Protein 2QLT (pdb70)

Solvent-accessible surface area: 11594 Å² total; per-residue (Å²): 124,161,41,49,98,92,88,85,21,57,8,109,1,3,0,3,0,5,5,0,21,0,0,4,0,49,0,33,73,0,41,25,34,10,5,133,55,10,13,162,105,20,135,131,14,86,14,98,85,1,12,109,79,11,31,22,60,24,13,72,42,0,0,42,137,42,0,85,130,66,28,74,90,145,77,3,45,105,28,4,11,62,2,0,91,130,57,0,112,125,13,105,56,0,52,13,2,52,151,7,6,91,32,3,77,92,17,46,108,68,5,19,2,0,0,5,11,6,6,127,62,5,0,39,42,2,2,67,43,22,186,16,118,89,9,109,73,39,16,4,3,62,68,14,184,91,8,4,73,76,24,42,4,0,49,95,3,2,77,52,11,50,25,77,61,45,150,172,52,53,53,136,9,16,0,0,0,0,0,2,0,39,9,0,5,49,0,0,94,62,0,43,7,18,0,1,0,0,21,44,40,44,88,50,107,76,0,102,146,77,26,4,14,0,1,0,127,20,4,128,12,8,122,25,24,158,78,68,81,156,62,50,28,3,50,2,19,1,52,73,14,70,50,0,65,72,79,1,67,151,73

Structure (mmCIF, N/CA/C/O backbone):
data_2QLT
#
_entry.id   2QLT
#
_cell.length_a   39.636
_cell.length_b   55.578
_cell.length_c   97.748
_cell.angle_alpha   90.00
_cell.angle_beta   90.00
_cell.angle_gamma   90.00
#
_symmetry.space_group_name_H-M   'P 21 21 21'
#
loop_
_entity.id
_entity.type
_entity.pdbx_description
1 polymer '(DL)-glycerol-3-phosphatase 1'
2 non-polymer 'MERCURY (II) ION'
3 non-polymer 'CALCIUM ION'
4 non-polymer 'CHLORIDE ION'
5 non-polymer 'SULFATE ION'
6 non-polymer 1,2-ETHANEDIOL
7 water water
#
loop_
_atom_site.group_PDB
_atom_site.id
_atom_site.type_symbol
_atom_site.label_atom_id
_atom_site.label_alt_id
_atom_site.label_comp_id
_atom_site.label_asym_id
_atom_site.label_entity_id
_atom_site.label_seq_id
_atom_site.pdbx_PDB_ins_code
_atom_site.Cartn_x
_atom_site.Cartn_y
_atom_site.Cartn_z
_atom_site.occupancy
_atom_site.B_iso_or_equiv
_atom_site.auth_seq_id
_atom_site.auth_comp_id
_atom_site.auth_asym_id
_atom_site.auth_atom_id
_atom_site.pdbx_PDB_model_num
ATOM 1 N N . ALA A 1 23 ? 24.402 18.457 7.472 1.00 28.67 21 ALA A N 1
ATOM 2 C CA . ALA A 1 23 ? 25.667 19.250 7.377 1.00 28.47 21 ALA A CA 1
ATOM 3 C C . ALA A 1 23 ? 25.422 20.757 7.444 1.00 27.89 21 ALA A C 1
ATOM 4 O O . ALA A 1 23 ? 24.498 21.202 8.119 1.00 26.93 21 ALA A O 1
ATOM 6 N N . MET A 1 24 ? 26.243 21.539 6.741 1.00 25.43 22 MET A N 1
ATOM 7 C CA . MET A 1 24 ? 26.190 22.993 6.901 1.00 24.41 22 MET A CA 1
ATOM 8 C C . MET A 1 24 ? 24.938 23.568 6.231 1.00 22.36 22 MET A C 1
ATOM 9 O O . MET A 1 24 ? 24.446 22.999 5.250 1.00 22.57 22 MET A O 1
ATOM 14 N N . PRO A 1 25 ? 24.442 24.702 6.731 1.00 20.77 23 PRO A N 1
ATOM 15 C CA . PRO A 1 25 ? 23.193 25.193 6.135 1.00 19.42 23 PRO A CA 1
ATOM 16 C C . PRO A 1 25 ? 23.341 25.690 4.681 1.00 18.08 23 PRO A C 1
ATOM 17 O O . PRO A 1 25 ? 24.454 25.988 4.222 1.00 17.46 23 PRO A O 1
ATOM 21 N N . LEU A 1 26 ? 22.217 25.782 3.974 1.00 16.96 24 LEU A N 1
ATOM 22 C CA . LEU A 1 26 ? 22.194 26.433 2.686 1.00 17.22 24 LEU A CA 1
ATOM 23 C C . LEU A 1 26 ? 22.550 27.906 2.833 1.00 18.47 24 LEU A C 1
ATOM 24 O O . LEU A 1 26 ? 22.319 28.490 3.898 1.00 19.37 24 LEU A O 1
ATOM 29 N N . THR A 1 27 ? 23.115 28.506 1.786 1.00 18.35 25 THR A N 1
ATOM 30 C CA . THR A 1 27 ? 23.603 29.898 1.849 1.00 19.95 25 THR A CA 1
ATOM 31 C C . THR A 1 27 ? 23.140 30.773 0.680 1.00 18.91 25 THR A C 1
ATOM 32 O O . THR A 1 27 ? 23.131 32.012 0.783 1.00 19.63 25 THR A O 1
ATOM 36 N N . THR A 1 28 ? 22.727 30.150 -0.419 1.00 17.28 26 THR A N 1
ATOM 37 C CA . THR A 1 28 ? 22.416 30.926 -1.634 1.00 18.03 26 THR A CA 1
ATOM 38 C C . THR A 1 28 ? 21.048 31.590 -1.537 1.00 17.54 26 THR A C 1
ATOM 39 O O . THR A 1 28 ? 20.075 30.998 -1.028 1.00 17.55 26 THR A O 1
ATOM 43 N N . LYS A 1 29 ? 20.999 32.840 -1.992 1.00 17.06 27 LYS A N 1
ATOM 44 C CA . LYS A 1 29 ? 19.770 33.637 -1.945 1.00 16.34 27 LYS A CA 1
ATOM 45 C C . LYS A 1 29 ? 19.598 34.262 -3.326 1.00 16.82 27 LYS A C 1
ATOM 46 O O . LYS A 1 29 ? 20.593 34.636 -3.956 1.00 16.63 27 LYS A O 1
ATOM 52 N N . PRO A 1 30 ? 18.371 34.345 -3.812 1.00 17.61 28 PRO A N 1
ATOM 53 C CA . PRO A 1 30 ? 17.149 33.796 -3.176 1.00 18.03 28 PRO A CA 1
ATOM 54 C C . PRO A 1 30 ? 17.061 32.269 -3.312 1.00 18.50 28 PRO A C 1
ATOM 55 O O . PRO A 1 30 ? 17.766 31.664 -4.143 1.00 19.47 28 PRO A O 1
ATOM 59 N N . LEU A 1 31 ? 16.220 31.650 -2.475 1.00 19.11 29 LEU A N 1
ATOM 60 C CA . LEU A 1 31 ? 15.853 30.265 -2.677 1.00 22.02 29 LEU A CA 1
ATOM 61 C C . LEU A 1 31 ? 14.382 30.224 -2.997 1.00 23.10 29 LEU A C 1
ATOM 62 O O . LEU A 1 31 ? 13.593 30.935 -2.365 1.00 23.31 29 LEU A O 1
ATOM 67 N N . SER A 1 32 ? 14.045 29.389 -3.975 1.00 23.74 30 SER A N 1
ATOM 68 C CA . SER A 1 32 ? 12.685 29.290 -4.543 1.00 25.91 30 SER A CA 1
ATOM 69 C C . SER A 1 32 ? 12.169 27.876 -4.255 1.00 26.69 30 SER A C 1
ATOM 70 O O . SER A 1 32 ? 12.908 26.903 -4.432 1.00 26.77 30 SER A O 1
ATOM 73 N N . LEU A 1 33 ? 10.916 27.769 -3.807 1.00 26.47 31 LEU A N 1
ATOM 74 C CA . LEU A 1 33 ? 10.282 26.486 -3.488 1.00 27.78 31 LEU A CA 1
ATOM 75 C C . LEU A 1 33 ? 8.861 26.453 -4.053 1.00 26.19 31 LEU A C 1
ATOM 76 O O . LEU A 1 33 ? 8.070 27.313 -3.667 1.00 27.93 31 LEU A O 1
ATOM 81 N N . LYS A 1 34 ? 8.516 25.479 -4.901 1.00 25.46 32 LYS A N 1
ATOM 82 C CA . LYS A 1 34 ? 7.113 25.275 -5.286 1.00 23.77 32 LYS A CA 1
ATOM 83 C C . LYS A 1 34 ? 6.418 24.595 -4.124 1.00 22.97 32 LYS A C 1
ATOM 84 O O . LYS A 1 34 ? 6.954 23.626 -3.530 1.00 24.19 32 LYS A O 1
ATOM 90 N N . ILE A 1 35 ? 5.265 25.146 -3.761 1.00 19.62 33 ILE A N 1
ATOM 91 C CA . ILE A 1 35 ? 4.424 24.565 -2.698 1.00 17.97 33 ILE A CA 1
ATOM 92 C C . ILE A 1 35 ? 3.012 24.427 -3.158 1.00 18.09 33 ILE A C 1
ATOM 93 O O . ILE A 1 35 ? 2.585 25.112 -4.103 1.00 18.24 33 ILE A O 1
ATOM 98 N N . ASN A 1 36 ? 2.284 23.509 -2.525 1.00 16.61 34 ASN A N 1
ATOM 99 C CA . ASN A 1 36 ? 0.847 23.393 -2.754 1.00 16.99 34 ASN A CA 1
ATOM 100 C C . ASN A 1 36 ? 0.001 24.274 -1.846 1.00 17.23 34 ASN A C 1
ATOM 101 O O . ASN A 1 36 ? -1.066 24.735 -2.265 1.00 18.70 34 ASN A O 1
ATOM 106 N N . ALA A 1 37 ? 0.446 24.494 -0.609 1.00 16.53 35 ALA A N 1
ATOM 107 C CA . ALA A 1 37 ? -0.312 25.355 0.301 1.00 16.00 35 ALA A CA 1
ATOM 108 C C . ALA A 1 37 ? 0.531 25.861 1.437 1.00 16.41 35 ALA A C 1
ATOM 109 O O . ALA A 1 37 ? 1.583 25.279 1.739 1.00 15.05 35 ALA A O 1
ATOM 111 N N . ALA A 1 38 ? 0.061 26.937 2.073 1.00 15.98 36 ALA A N 1
ATOM 112 C CA . ALA A 1 38 ? 0.765 27.569 3.187 1.00 15.95 36 ALA A CA 1
ATOM 113 C C . ALA A 1 38 ? -0.171 27.737 4.373 1.00 16.11 36 ALA A C 1
ATOM 114 O O . ALA A 1 38 ? -1.326 28.164 4.190 1.00 16.05 36 ALA A O 1
ATOM 116 N N . LEU A 1 39 ? 0.311 27.386 5.560 1.00 15.08 37 LEU A N 1
ATOM 117 C CA . LEU A 1 39 ? -0.481 27.508 6.792 1.00 15.97 37 LEU A CA 1
ATOM 118 C C . LEU A 1 39 ? 0.247 28.409 7.752 1.00 16.83 37 LEU A C 1
ATOM 119 O O . LEU A 1 39 ? 1.433 28.236 7.995 1.00 16.29 37 LEU A O 1
ATOM 124 N N . PHE A 1 40 ? -0.472 29.391 8.265 1.00 17.02 38 PHE A N 1
ATOM 125 C CA . PHE A 1 40 ? 0.077 30.417 9.142 1.00 18.16 38 PHE A CA 1
ATOM 126 C C . PHE A 1 40 ? -0.464 30.397 10.561 1.00 17.40 38 PHE A C 1
ATOM 127 O O . PHE A 1 40 ? -1.674 30.368 10.815 1.00 17.35 38 PHE A O 1
ATOM 135 N N . ASP A 1 41 ? 0.475 30.423 11.486 1.00 18.65 39 ASP A N 1
ATOM 136 C CA . ASP A 1 41 ? 0.232 30.730 12.857 1.00 19.21 39 ASP A CA 1
ATOM 137 C C . ASP A 1 41 ? -0.155 32.252 12.931 1.00 19.35 39 ASP A C 1
ATOM 138 O O . ASP A 1 41 ? 0.038 33.016 11.957 1.00 18.38 39 ASP A O 1
ATOM 143 N N . VAL A 1 42 ? -0.696 32.704 14.054 1.00 19.13 40 VAL A N 1
ATOM 144 C CA . VAL A 1 42 ? -1.051 34.119 14.181 1.00 19.16 40 VAL A CA 1
ATOM 145 C C . VAL A 1 42 ? -0.175 34.836 15.222 1.00 19.37 40 VAL A C 1
ATOM 146 O O . VAL A 1 42 ? 0.635 35.694 14.874 1.00 18.30 40 VAL A O 1
ATOM 150 N N . ASP A 1 43 ? -0.320 34.506 16.502 1.00 19.30 41 ASP A N 1
ATOM 151 C CA . ASP A 1 43 ? 0.484 35.190 17.526 1.00 20.31 41 ASP A CA 1
ATOM 152 C C . ASP A 1 43 ? 1.976 34.881 17.420 1.00 20.19 41 ASP A C 1
ATOM 153 O O . ASP A 1 43 ? 2.393 33.724 17.424 1.00 21.05 41 ASP A O 1
ATOM 158 N N . GLY A 1 44 ? 2.792 35.922 17.251 1.00 17.87 42 GLY A N 1
ATOM 159 C CA . GLY A 1 44 ? 4.227 35.759 17.078 1.00 18.45 42 GLY A CA 1
ATOM 160 C C . GLY A 1 44 ? 4.639 35.596 15.623 1.00 17.61 42 GLY A C 1
ATOM 161 O O . GLY A 1 44 ? 5.811 35.746 15.272 1.00 18.10 42 GLY A O 1
ATOM 162 N N . THR A 1 45 ? 3.670 35.322 14.754 1.00 17.78 43 THR A N 1
ATOM 163 C CA . THR A 1 45 ? 3.951 35.054 13.358 1.00 17.61 43 THR A CA 1
ATOM 164 C C . THR A 1 45 ? 3.418 36.140 12.450 1.00 17.25 43 THR A C 1
ATOM 165 O O . THR A 1 45 ? 4.140 36.630 11.556 1.00 18.54 43 THR A O 1
ATOM 169 N N . ILE A 1 46 ? 2.154 36.517 12.652 1.00 15.57 44 ILE A N 1
ATOM 170 C CA . ILE A 1 46 ? 1.553 37.633 11.923 1.00 16.20 44 ILE A CA 1
ATOM 171 C C . ILE A 1 46 ? 1.542 38.925 12.788 1.00 16.07 44 ILE A C 1
ATOM 172 O O . ILE A 1 46 ? 1.829 40.011 12.317 1.00 17.02 44 ILE A O 1
ATOM 177 N N . ILE A 1 47 ? 1.220 38.765 14.062 1.00 15.56 45 ILE A N 1
ATOM 178 C CA . ILE A 1 47 ? 1.133 39.889 14.983 1.00 15.13 45 ILE A CA 1
ATOM 179 C C . ILE A 1 47 ? 1.964 39.628 16.232 1.00 15.46 45 ILE A C 1
ATOM 180 O O . ILE A 1 47 ? 2.038 38.492 16.719 1.00 16.37 45 ILE A O 1
ATOM 185 N N . ILE A 1 48 ? 2.576 40.685 16.760 1.00 16.03 46 ILE A N 1
ATOM 186 C CA . ILE A 1 48 ? 3.333 40.556 18.022 1.00 15.86 46 ILE A CA 1
ATOM 187 C C . ILE A 1 48 ? 2.351 40.864 19.148 1.00 16.85 46 ILE A C 1
ATOM 188 O O . ILE A 1 48 ? 2.308 41.947 19.709 1.00 17.53 46 ILE A O 1
ATOM 193 N N . SER A 1 49 ? 1.559 39.854 19.460 1.00 15.08 47 SER A N 1
ATOM 194 C CA . SER A 1 49 ? 0.503 39.977 20.481 1.00 16.02 47 SER A CA 1
ATOM 195 C C . SER A 1 49 ? 0.979 39.535 21.855 1.00 16.06 47 SER A C 1
ATOM 196 O O . SER A 1 49 ? 0.191 39.538 22.807 1.00 15.54 47 SER A O 1
ATOM 199 N N . GLN A 1 50 ? 2.250 39.142 21.952 1.00 16.61 48 GLN A N 1
ATOM 200 C CA . GLN A 1 50 ? 2.755 38.555 23.196 1.00 16.09 48 GLN A CA 1
ATOM 201 C C . GLN A 1 50 ? 2.618 39.504 24.399 1.00 16.48 48 GLN A C 1
ATOM 202 O O . GLN A 1 50 ? 2.235 39.052 25.485 1.00 16.81 48 GLN A O 1
ATOM 208 N N . PRO A 1 51 ? 2.893 40.815 24.219 1.00 16.09 49 PRO A N 1
ATOM 209 C CA . PRO A 1 51 ? 2.695 41.740 25.361 1.00 15.70 49 PRO A CA 1
ATOM 210 C C . PRO A 1 51 ? 1.247 41.761 25.889 1.00 14.98 49 PRO A C 1
ATOM 211 O O . PRO A 1 51 ? 1.018 41.772 27.125 1.00 15.96 49 PRO A O 1
ATOM 215 N N . ALA A 1 52 ? 0.294 41.724 24.960 1.00 15.33 50 ALA A N 1
ATOM 216 C CA . ALA A 1 52 ? -1.121 41.698 25.323 1.00 15.12 50 ALA A CA 1
ATOM 217 C C . ALA A 1 52 ? -1.466 40.424 26.086 1.00 15.51 50 ALA A C 1
ATOM 218 O O . ALA A 1 52 ? -2.159 40.479 27.104 1.00 15.96 50 ALA A O 1
ATOM 220 N N . ILE A 1 53 ? -0.963 39.291 25.593 1.00 16.12 51 ILE A N 1
ATOM 221 C CA . ILE A 1 53 ? -1.216 37.971 26.176 1.00 17.07 51 ILE A CA 1
ATOM 222 C C . ILE A 1 53 ? -0.561 37.890 27.572 1.00 16.10 51 ILE A C 1
ATOM 223 O O . ILE A 1 53 ? -1.168 37.379 28.503 1.00 15.78 51 ILE A O 1
ATOM 228 N N . ALA A 1 54 ? 0.657 38.406 27.686 1.00 16.80 52 ALA A N 1
ATOM 229 C CA . ALA A 1 54 ? 1.347 38.438 28.994 1.00 15.48 52 ALA A CA 1
ATOM 230 C C . ALA A 1 54 ? 0.565 39.299 29.996 1.00 15.63 52 ALA A C 1
ATOM 231 O O . ALA A 1 54 ? 0.374 38.924 31.172 1.00 15.77 52 ALA A O 1
ATOM 233 N N . ALA A 1 55 ? 0.091 40.462 29.542 1.00 15.72 53 ALA A N 1
ATOM 234 C CA . ALA A 1 55 ? -0.733 41.316 30.400 1.00 15.13 53 ALA A CA 1
ATOM 235 C C . ALA A 1 55 ? -1.978 40.550 30.898 1.00 15.20 53 ALA A C 1
ATOM 236 O O . ALA A 1 55 ? -2.279 40.566 32.087 1.00 14.94 53 ALA A O 1
ATOM 238 N N . PHE A 1 56 ? -2.653 39.842 29.992 1.00 15.07 54 PHE A N 1
ATOM 239 C CA . PHE A 1 56 ? -3.794 38.999 30.359 1.00 15.57 54 PHE A CA 1
ATOM 240 C C . PHE A 1 56 ? -3.428 37.954 31.440 1.00 16.01 54 PHE A C 1
ATOM 241 O O . PHE A 1 56 ? -4.135 37.809 32.431 1.00 15.03 54 PHE A O 1
ATOM 249 N N . TRP A 1 57 ? -2.322 37.255 31.275 1.00 15.99 55 TRP A N 1
ATOM 250 C CA . TRP A 1 57 ? -1.964 36.209 32.246 1.00 15.90 55 TRP A CA 1
ATOM 251 C C . TRP A 1 57 ? -1.653 36.824 33.598 1.00 15.97 55 TRP A C 1
ATOM 252 O O . TRP A 1 57 ? -2.009 36.252 34.643 1.00 16.35 55 TRP A O 1
ATOM 263 N N . ARG A 1 58 ? -0.962 37.964 33.605 1.00 16.18 56 ARG A N 1
ATOM 264 C CA . ARG A 1 58 ? -0.712 38.657 34.893 1.00 16.32 56 ARG A CA 1
ATOM 265 C C . ARG A 1 58 ? -2.014 39.052 35.587 1.00 16.29 56 ARG A C 1
ATOM 266 O O . ARG A 1 58 ? -2.185 38.843 36.797 1.00 15.47 56 ARG A O 1
ATOM 274 N N . ASP A 1 59 ? -2.959 39.551 34.810 1.00 16.31 57 ASP A N 1
ATOM 275 C CA . ASP A 1 59 ? -4.277 39.838 35.374 1.00 17.25 57 ASP A CA 1
ATOM 276 C C . ASP A 1 59 ? -4.976 38.585 35.886 1.00 17.06 57 ASP A C 1
ATOM 277 O O . ASP A 1 59 ? -5.555 38.596 36.978 1.00 16.70 57 ASP A O 1
ATOM 282 N N . PHE A 1 60 ? -4.954 37.532 35.070 1.00 16.28 58 PHE A N 1
ATOM 283 C CA . PHE A 1 60 ? -5.621 36.272 35.414 1.00 17.26 58 PHE A CA 1
ATOM 284 C C . PHE A 1 60 ? -5.088 35.720 36.746 1.00 16.91 58 PHE A C 1
ATOM 285 O O . PHE A 1 60 ? -5.832 35.199 37.577 1.00 18.10 58 PHE A O 1
ATOM 293 N N . GLY A 1 61 ? -3.788 35.887 36.961 1.00 16.14 59 GLY A N 1
ATOM 294 C CA . GLY A 1 61 ? -3.131 35.371 38.152 1.00 15.48 59 GLY A CA 1
ATOM 295 C C . GLY A 1 61 ? -3.260 36.196 39.415 1.00 14.80 59 GLY A C 1
ATOM 296 O O . GLY A 1 61 ? -2.844 35.744 40.481 1.00 16.48 59 GLY A O 1
ATOM 297 N N . LYS A 1 62 ? -3.811 37.411 39.314 1.00 14.42 60 LYS A N 1
ATOM 298 C CA . LYS A 1 62 ? -3.699 38.383 40.412 1.00 14.59 60 LYS A CA 1
ATOM 299 C C . LYS A 1 62 ? -4.454 37.990 41.676 1.00 15.45 60 LYS A C 1
ATOM 300 O O . LYS A 1 62 ? -4.192 38.548 42.756 1.00 15.97 60 LYS A O 1
ATOM 306 N N . ASP A 1 63 ? -5.404 37.062 41.538 1.00 15.82 61 ASP A N 1
ATOM 307 C CA . ASP A 1 63 ? -6.158 36.557 42.681 1.00 17.10 61 ASP A CA 1
ATOM 308 C C . ASP A 1 63 ? -6.022 35.041 42.885 1.00 17.20 61 ASP A C 1
ATOM 309 O O . ASP A 1 63 ? -6.864 34.402 43.548 1.00 17.66 61 ASP A O 1
ATOM 314 N N . LYS A 1 64 ? -4.912 34.497 42.373 1.00 16.39 62 LYS A N 1
ATOM 315 C CA . LYS A 1 64 ? -4.635 33.068 42.371 1.00 16.80 62 LYS A CA 1
ATOM 316 C C . LYS A 1 64 ? -3.203 32.839 42.859 1.00 17.26 62 LYS A C 1
ATOM 317 O O . LYS A 1 64 ? -2.259 32.900 42.085 1.00 18.24 62 LYS A O 1
ATOM 323 N N . PRO A 1 65 ? -3.038 32.592 44.178 1.00 17.81 63 PRO A N 1
ATOM 324 C CA . PRO A 1 65 ? -1.702 32.497 44.748 1.00 18.00 63 PRO A CA 1
ATOM 325 C C . PRO A 1 65 ? -0.871 31.383 44.137 1.00 17.85 63 PRO A C 1
ATOM 326 O O . PRO A 1 65 ? 0.362 31.504 44.076 1.00 20.02 63 PRO A O 1
ATOM 330 N N . TYR A 1 66 ? -1.541 30.330 43.679 1.00 17.42 64 TYR A N 1
ATOM 331 C CA . TYR A 1 66 ? -0.887 29.110 43.169 1.00 18.82 64 TYR A CA 1
ATOM 332 C C . TYR A 1 66 ? -0.490 29.211 41.708 1.00 19.84 64 TYR A C 1
ATOM 333 O O . TYR A 1 66 ? 0.116 28.283 41.149 1.00 20.67 64 TYR A O 1
ATOM 342 N N . PHE A 1 67 ? -0.893 30.311 41.085 1.00 18.84 65 PHE A N 1
ATOM 343 C CA . PHE A 1 67 ? -0.675 30.538 39.655 1.00 18.64 65 PHE A CA 1
ATOM 344 C C . PHE A 1 67 ? 0.574 31.409 39.443 1.00 20.09 65 PHE A C 1
ATOM 345 O O . PHE A 1 67 ? 0.643 32.543 39.930 1.00 20.89 65 PHE A O 1
ATOM 353 N N . ASP A 1 68 ? 1.580 30.847 38.780 1.00 18.45 66 ASP A N 1
ATOM 354 C CA . ASP A 1 68 ? 2.836 31.560 38.499 1.00 18.72 66 ASP A CA 1
ATOM 355 C C . ASP A 1 68 ? 2.725 32.098 37.077 1.00 18.36 66 ASP A C 1
ATOM 356 O O . ASP A 1 68 ? 3.039 31.392 36.096 1.00 16.59 66 ASP A O 1
ATOM 361 N N . ALA A 1 69 ? 2.217 33.325 36.962 1.00 18.23 67 ALA A N 1
ATOM 362 C CA . ALA A 1 69 ? 1.950 33.905 35.639 1.00 19.15 67 ALA A CA 1
ATOM 363 C C . ALA A 1 69 ? 3.207 33.966 34.794 1.00 19.68 67 ALA A C 1
ATOM 364 O O . ALA A 1 69 ? 3.178 33.611 33.603 1.00 18.80 67 ALA A O 1
ATOM 366 N N . GLU A 1 70 ? 4.314 34.401 35.407 1.00 20.16 68 GLU A N 1
ATOM 367 C CA A GLU A 1 70 ? 5.607 34.451 34.737 0.50 20.95 68 GLU A CA 1
ATOM 368 C CA B GLU A 1 70 ? 5.578 34.457 34.676 0.50 20.56 68 GLU A CA 1
ATOM 369 C C . GLU A 1 70 ? 5.928 33.112 34.031 1.00 20.78 68 GLU A C 1
ATOM 370 O O . GLU A 1 70 ? 6.294 33.071 32.849 1.00 20.22 68 GLU A O 1
ATOM 381 N N . HIS A 1 71 ? 5.774 32.009 34.761 1.00 19.60 69 HIS A N 1
ATOM 382 C CA . HIS A 1 71 ? 6.026 30.668 34.223 1.00 18.44 69 HIS A CA 1
ATOM 383 C C . HIS A 1 71 ? 5.100 30.353 33.057 1.00 17.33 69 HIS A C 1
ATOM 384 O O . HIS A 1 71 ? 5.532 29.859 32.020 1.00 17.85 69 HIS A O 1
ATOM 391 N N . VAL A 1 72 ? 3.822 30.650 33.262 1.00 16.63 70 VAL A N 1
ATOM 392 C CA . VAL A 1 72 ? 2.818 30.282 32.276 1.00 16.23 70 VAL A CA 1
ATOM 393 C C . VAL A 1 72 ? 3.031 31.054 30.998 1.00 16.70 70 VAL A C 1
ATOM 394 O O . VAL A 1 72 ? 2.954 30.484 29.903 1.00 16.02 70 VAL A O 1
ATOM 398 N N . ILE A 1 73 ? 3.374 32.337 31.130 1.00 16.82 71 ILE A N 1
ATOM 399 C CA . ILE A 1 73 ? 3.567 33.193 29.959 1.00 17.39 71 ILE A CA 1
ATOM 400 C C . ILE A 1 73 ? 4.636 32.601 29.012 1.00 18.99 71 ILE A C 1
ATOM 401 O O . ILE A 1 73 ? 4.473 32.515 27.779 1.00 19.59 71 ILE A O 1
ATOM 406 N N . HIS A 1 74 ? 5.702 32.116 29.616 1.00 19.39 72 HIS A N 1
ATOM 407 C CA . HIS A 1 74 ? 6.851 31.714 28.855 1.00 21.55 72 HIS A CA 1
ATOM 408 C C . HIS A 1 74 ? 6.857 30.249 28.414 1.00 20.96 72 HIS A C 1
ATOM 409 O O . HIS A 1 74 ? 7.580 29.909 27.504 1.00 22.75 72 HIS A O 1
ATOM 416 N N . ILE A 1 75 ? 6.030 29.395 29.019 1.00 18.47 73 ILE A N 1
ATOM 417 C CA . ILE A 1 75 ? 5.917 28.004 28.596 1.00 18.92 73 ILE A CA 1
ATOM 418 C C . ILE A 1 75 ? 4.766 27.739 27.604 1.00 17.71 73 ILE A C 1
ATOM 419 O O . ILE A 1 75 ? 4.736 26.704 26.951 1.00 18.14 73 ILE A O 1
ATOM 424 N N . SER A 1 76 ? 3.826 28.675 27.503 1.00 15.87 74 SER A N 1
ATOM 425 C CA . SER A 1 76 ? 2.571 28.411 26.798 1.00 15.62 74 SER A CA 1
ATOM 426 C C . SER A 1 76 ? 2.439 29.120 25.472 1.00 15.65 74 SER A C 1
ATOM 427 O O . SER A 1 76 ? 1.343 29.221 24.927 1.00 15.20 74 SER A O 1
ATOM 430 N N . HIS A 1 77 ? 3.559 29.555 24.893 1.00 15.60 75 HIS A N 1
ATOM 431 C CA . HIS A 1 77 ? 3.483 30.151 23.557 1.00 16.32 75 HIS A CA 1
ATOM 432 C C . HIS A 1 77 ? 2.925 29.125 22.574 1.00 16.50 75 HIS A C 1
ATOM 433 O O . HIS A 1 77 ? 3.399 27.992 22.503 1.00 16.86 75 HIS A O 1
ATOM 440 N N . GLY A 1 78 ? 1.881 29.518 21.839 1.00 16.18 76 GLY A N 1
ATOM 441 C CA . GLY A 1 78 ? 1.250 28.624 20.868 1.00 15.53 76 GLY A CA 1
ATOM 442 C C . GLY A 1 78 ? 0.196 27.687 21.455 1.00 15.63 76 GLY A C 1
ATOM 443 O O . GLY A 1 78 ? -0.427 26.926 20.704 1.00 16.46 76 GLY A O 1
ATOM 444 N N . TRP A 1 79 ? 0.011 27.714 22.773 1.00 14.88 77 TRP A N 1
ATOM 445 C CA . TRP A 1 79 ? -1.055 26.885 23.385 1.00 14.98 77 TRP A CA 1
ATOM 446 C C . TRP A 1 79 ? -2.389 27.595 23.358 1.00 15.42 77 TRP A C 1
ATOM 447 O O . TRP A 1 79 ? -2.439 28.845 23.482 1.00 16.36 77 TRP A O 1
ATOM 458 N N . ARG A 1 80 ? -3.454 26.800 23.278 1.00 14.65 78 ARG A N 1
ATOM 459 C CA . ARG A 1 80 ? -4.789 27.358 23.545 1.00 15.22 78 ARG A CA 1
ATOM 460 C C . ARG A 1 80 ? -4.858 27.844 24.998 1.00 14.82 78 ARG A C 1
ATOM 461 O O . ARG A 1 80 ? -4.389 27.173 25.916 1.00 14.70 78 ARG A O 1
ATOM 469 N N . THR A 1 81 ? -5.500 28.990 25.213 1.00 14.97 79 THR A N 1
ATOM 470 C CA . THR A 1 81 ? -5.694 29.489 26.574 1.00 15.26 79 THR A CA 1
ATOM 471 C C . THR A 1 81 ? -6.424 28.456 27.413 1.00 14.71 79 THR A C 1
ATOM 472 O O . THR A 1 81 ? -6.056 28.238 28.572 1.00 14.76 79 THR A O 1
ATOM 476 N N . TYR A 1 82 ? -7.423 27.783 26.832 1.00 15.59 80 TYR A N 1
ATOM 477 C CA . TYR A 1 82 ? -8.142 26.740 27.569 1.00 15.79 80 TYR A CA 1
ATOM 478 C C . TYR A 1 8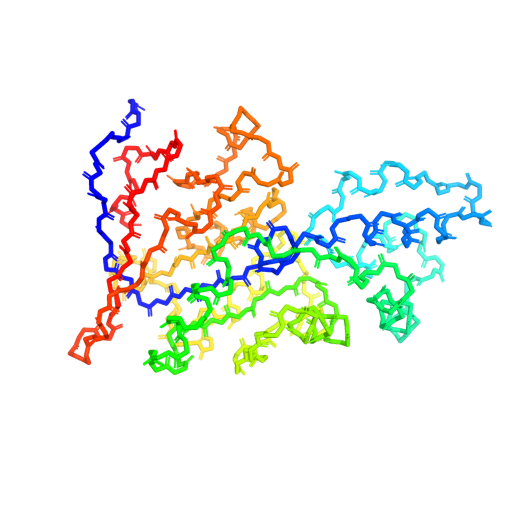2 ? -7.151 25.672 28.097 1.00 15.97 80 TYR A C 1
ATOM 479 O O . TYR A 1 82 ? -7.271 25.193 29.222 1.00 16.40 80 TYR A O 1
ATOM 488 N N . ASP A 1 83 ? -6.189 25.268 27.258 1.00 15.18 81 ASP A N 1
ATOM 489 C CA . ASP A 1 83 ? -5.242 24.223 27.649 1.00 15.85 81 ASP A CA 1
ATOM 490 C C . ASP A 1 83 ? -4.255 24.700 28.717 1.00 15.68 81 ASP A C 1
ATOM 491 O O . ASP A 1 83 ? -3.900 23.940 29.646 1.00 15.84 81 ASP A O 1
ATOM 496 N N . ALA A 1 84 ? -3.835 25.959 28.624 1.00 14.85 82 ALA A N 1
ATOM 497 C CA . ALA A 1 84 ? -2.968 26.510 29.682 1.00 14.33 82 ALA A CA 1
ATOM 498 C C . ALA A 1 84 ? -3.707 26.568 31.018 1.00 14.53 82 ALA A C 1
ATOM 499 O O . ALA A 1 84 ? -3.153 26.236 32.070 1.00 14.87 82 ALA A O 1
ATOM 501 N N . ILE A 1 85 ? -4.954 27.004 30.973 1.00 14.88 83 ILE A N 1
ATOM 502 C CA . ILE A 1 85 ? -5.789 27.022 32.178 1.00 15.56 83 ILE A CA 1
ATOM 503 C C . ILE A 1 85 ? -6.072 25.609 32.717 1.00 15.25 83 ILE A C 1
ATOM 504 O O . ILE A 1 85 ? -6.009 25.385 33.927 1.00 14.50 83 ILE A O 1
ATOM 509 N N . ALA A 1 86 ? -6.353 24.655 31.830 1.00 14.67 84 ALA A N 1
ATOM 510 C CA . ALA A 1 86 ? -6.601 23.272 32.272 1.00 14.47 84 ALA A CA 1
ATOM 511 C C . ALA A 1 86 ? -5.396 22.765 33.070 1.00 15.51 84 ALA A C 1
ATOM 512 O O . ALA A 1 86 ? -5.561 22.095 34.081 1.00 16.29 84 ALA A O 1
ATOM 514 N N . LYS A 1 87 ? -4.190 23.117 32.637 1.00 16.03 85 LYS A N 1
ATOM 515 C CA . LYS A 1 87 ? -3.013 22.687 33.368 1.00 16.20 85 LYS A CA 1
ATOM 516 C C . LYS A 1 87 ? -2.766 23.440 34.686 1.00 16.42 85 LYS A C 1
ATOM 517 O O . LYS A 1 87 ? -2.457 22.808 35.698 1.00 17.99 85 LYS A O 1
ATOM 523 N N . PHE A 1 88 ? -2.879 24.768 34.644 1.00 15.86 86 PHE A N 1
ATOM 524 C CA . PHE A 1 88 ? -2.350 25.623 35.706 1.00 16.01 86 PHE A CA 1
ATOM 525 C C . PHE A 1 88 ? -3.410 26.238 36.624 1.00 16.26 86 PHE A C 1
ATOM 526 O O . PHE A 1 88 ? -3.093 26.745 37.717 1.00 17.25 86 PHE A O 1
ATOM 534 N N . ALA A 1 89 ? -4.668 26.159 36.196 1.00 16.64 87 ALA A N 1
ATOM 535 C CA . ALA A 1 89 ? -5.789 26.660 37.025 1.00 17.10 87 ALA A CA 1
ATOM 536 C C . ALA A 1 89 ? -7.085 25.951 36.584 1.00 16.69 87 ALA A C 1
ATOM 537 O O . ALA A 1 89 ? -8.041 26.585 36.098 1.00 14.49 87 ALA A O 1
ATOM 539 N N . PRO A 1 90 ? -7.124 24.608 36.745 1.00 16.33 88 PRO A N 1
ATOM 540 C CA . PRO A 1 90 ? -8.220 23.857 36.123 1.00 17.69 88 PRO A CA 1
ATOM 541 C C . PRO A 1 90 ? -9.640 24.196 36.581 1.00 18.03 88 PRO A C 1
ATOM 542 O O . PRO A 1 90 ? -10.563 23.865 35.840 1.00 17.68 88 PRO A O 1
ATOM 546 N N . ASP A 1 91 ? -9.810 24.837 37.743 1.00 18.32 89 ASP A N 1
ATOM 547 C CA . ASP A 1 91 ? -11.154 25.242 38.196 1.00 19.23 89 ASP A CA 1
ATOM 548 C C . ASP A 1 91 ? -11.811 26.162 37.176 1.00 18.92 89 ASP A C 1
ATOM 549 O O . ASP A 1 91 ? -13.045 26.250 37.100 1.00 18.69 89 ASP A O 1
ATOM 554 N N . PHE A 1 92 ? -10.972 26.828 36.373 1.00 17.71 90 PHE A N 1
ATOM 555 C CA . PHE A 1 92 ? -11.425 27.815 35.413 1.00 18.10 90 PHE A CA 1
ATOM 556 C C . PHE A 1 92 ? -11.428 27.341 33.960 1.00 17.30 90 PHE A C 1
ATOM 557 O O . PHE A 1 92 ? -11.664 28.132 33.050 1.00 17.03 90 PHE A O 1
ATOM 565 N N . ALA A 1 93 ? -11.201 26.042 33.755 1.00 17.41 91 ALA A N 1
ATOM 566 C CA . ALA A 1 93 ? -11.136 25.469 32.416 1.00 18.19 91 ALA A CA 1
ATOM 567 C C . ALA A 1 93 ? -12.573 25.203 31.916 1.00 18.49 91 ALA A C 1
ATOM 568 O O . ALA A 1 93 ? -13.114 24.081 32.026 1.00 19.85 91 ALA A O 1
ATOM 570 N N . ASP A 1 94 ? -13.176 26.268 31.391 1.00 18.68 92 ASP A N 1
ATOM 571 C CA . ASP A 1 94 ? -14.563 26.271 30.914 1.00 18.86 92 ASP A CA 1
ATOM 572 C C . ASP A 1 94 ? -14.538 27.042 29.608 1.00 19.31 92 ASP A C 1
ATOM 573 O O . ASP A 1 94 ? -14.076 28.190 29.571 1.00 19.27 92 ASP A O 1
ATOM 578 N N . GLU A 1 95 ? -14.957 26.397 28.526 1.00 19.81 93 GLU A N 1
ATOM 579 C CA . GLU A 1 95 ? -14.767 26.970 27.185 1.00 20.63 93 GLU A CA 1
ATOM 580 C C . GLU A 1 95 ? -15.432 28.356 27.016 1.00 19.56 93 GLU A C 1
ATOM 581 O O . GLU A 1 95 ? -14.819 29.282 26.474 1.00 18.59 93 GLU A O 1
ATOM 587 N N . GLU A 1 96 ? -16.671 28.509 27.478 1.00 18.84 94 GLU A N 1
ATOM 588 C CA . GLU A 1 96 ? -17.357 29.798 27.335 1.00 18.65 94 GLU A CA 1
ATOM 589 C C . GLU A 1 96 ? -16.654 30.885 28.150 1.00 18.01 94 GLU A C 1
ATOM 590 O O . GLU A 1 96 ? -16.495 32.011 27.678 1.00 18.55 94 GLU A O 1
ATOM 596 N N . TYR A 1 97 ? -16.181 30.521 29.338 1.00 17.57 95 TYR A N 1
ATOM 597 C CA . TYR A 1 97 ? -15.512 31.477 30.201 1.00 17.67 95 TYR A CA 1
ATOM 598 C C . TYR A 1 97 ? -14.220 31.923 29.536 1.00 17.62 95 TYR A C 1
ATOM 599 O O . TYR A 1 97 ? -13.950 33.124 29.447 1.00 17.13 95 TYR A O 1
ATOM 608 N N . VAL A 1 98 ? -13.471 30.964 28.986 1.00 16.70 96 VAL A N 1
ATOM 609 C CA . VAL A 1 98 ? -12.206 31.276 28.329 1.00 16.89 96 VAL A CA 1
ATOM 610 C C . VAL A 1 98 ? -12.467 32.171 27.100 1.00 16.46 96 VAL A C 1
ATOM 611 O O . VAL A 1 98 ? -11.728 33.130 26.851 1.00 16.41 96 VAL A O 1
ATOM 615 N N . ASN A 1 99 ? -13.513 31.863 26.326 1.00 16.70 97 ASN A N 1
ATOM 616 C CA . ASN A 1 99 ? -13.894 32.678 25.165 1.00 16.58 97 ASN A CA 1
ATOM 617 C C . ASN A 1 99 ? -14.150 34.116 25.614 1.00 17.21 97 ASN A C 1
ATOM 618 O O . ASN A 1 99 ? -13.703 35.053 24.957 1.00 17.86 97 ASN A O 1
ATOM 623 N N . LYS A 1 100 ? -14.852 34.280 26.741 1.00 15.61 98 LYS A N 1
ATOM 624 C CA . LYS A 1 100 ? -15.154 35.607 27.233 1.00 16.33 98 LYS A CA 1
ATOM 625 C C . LYS A 1 100 ? -13.870 36.345 27.580 1.00 16.52 98 LYS A C 1
ATOM 626 O O . LYS A 1 100 ? -13.654 37.464 27.130 1.00 16.57 98 LYS A O 1
ATOM 632 N N . LEU A 1 101 ? -13.020 35.694 28.363 1.00 16.55 99 LEU A N 1
ATOM 633 C CA . LEU A 1 101 ? -11.738 36.296 28.784 1.00 17.34 99 LEU A CA 1
ATOM 634 C C . LEU A 1 101 ? -10.864 36.676 27.599 1.00 16.87 99 LEU A C 1
ATOM 635 O O . LEU A 1 101 ? -10.383 37.802 27.519 1.00 17.26 99 LEU A O 1
ATOM 640 N N . GLU A 1 102 ? -10.727 35.766 26.635 1.00 16.92 100 GLU A N 1
ATOM 641 C CA . GLU A 1 102 ? -9.863 36.059 25.468 1.00 19.12 100 GLU A CA 1
ATOM 642 C C . GLU A 1 102 ? -10.399 37.152 24.577 1.00 19.22 100 GLU A C 1
ATOM 643 O O . GLU A 1 102 ? -9.624 37.965 24.062 1.00 19.90 100 GLU A O 1
ATOM 649 N N . GLY A 1 103 ? -11.712 37.198 24.365 1.00 18.87 101 GLY A N 1
ATOM 650 C CA . GLY A 1 103 ? -12.305 38.248 23.532 1.00 20.70 101 GLY A CA 1
ATOM 651 C C . GLY A 1 103 ? -12.054 39.683 23.968 1.00 20.29 101 GLY A C 1
ATOM 652 O O . GLY A 1 103 ? -12.153 40.625 23.150 1.00 21.53 101 GLY A O 1
ATOM 653 N N . GLU A 1 104 ? -11.789 39.845 25.268 1.00 19.90 102 GLU A N 1
ATOM 654 C CA . GLU A 1 104 ? -11.490 41.136 25.876 1.00 20.01 102 GLU A CA 1
ATOM 655 C C . GLU A 1 104 ? -10.030 41.559 25.645 1.00 19.48 102 GLU A C 1
ATOM 656 O O . GLU A 1 104 ? -9.702 42.743 25.797 1.00 19.90 102 GLU A O 1
ATOM 662 N N . ILE A 1 105 ? -9.156 40.615 25.326 1.00 18.07 103 ILE A N 1
ATOM 663 C CA . ILE A 1 105 ? -7.694 40.914 25.284 1.00 17.11 103 ILE A CA 1
ATOM 664 C C . ILE A 1 105 ? -7.299 42.006 24.270 1.00 16.99 103 ILE A C 1
ATOM 665 O O . ILE A 1 105 ? -6.537 42.935 24.614 1.00 17.18 103 ILE A O 1
ATOM 670 N N . PRO A 1 106 ? -7.759 41.907 23.011 1.00 16.60 104 PRO A N 1
ATOM 671 C CA . PRO A 1 106 ? -7.323 42.939 22.056 1.00 17.01 104 PRO A CA 1
ATOM 672 C C . PRO A 1 106 ? -7.622 44.378 22.479 1.00 17.23 104 PRO A C 1
ATOM 673 O O . PRO A 1 106 ? -6.726 45.225 22.443 1.00 17.58 104 PRO A O 1
ATOM 677 N N . GLU A 1 107 ? -8.842 44.651 22.944 1.00 17.48 105 GLU A N 1
ATOM 678 C CA . GLU A 1 107 ? -9.180 45.999 23.358 1.00 18.68 105 GLU A CA 1
ATOM 679 C C . GLU A 1 107 ? -8.474 46.406 24.643 1.00 18.34 105 GLU A C 1
ATOM 680 O O . GLU A 1 107 ? -7.967 47.519 24.721 1.00 19.00 105 GLU A O 1
ATOM 686 N N . LYS A 1 108 ? -8.465 45.536 25.645 1.00 16.68 106 LYS A N 1
ATOM 687 C CA . LYS A 1 108 ? -7.874 45.916 26.940 1.00 17.11 106 LYS A CA 1
ATOM 688 C C . LYS A 1 108 ? -6.349 46.093 26.857 1.00 15.79 106 LYS A C 1
ATOM 689 O O . LYS A 1 108 ? -5.808 47.039 27.456 1.00 16.18 106 LYS A O 1
ATOM 695 N N . TYR A 1 109 ? -5.667 45.165 26.173 1.00 15.78 107 TYR A N 1
ATOM 696 C CA . TYR A 1 109 ? -4.200 45.052 26.309 1.00 15.64 107 TYR A CA 1
ATOM 697 C C . TYR A 1 109 ? -3.451 45.069 24.992 1.00 15.44 107 TYR A C 1
ATOM 698 O O . TYR A 1 109 ? -2.191 45.093 25.002 1.00 17.07 107 TYR A O 1
ATOM 707 N N . GLY A 1 110 ? -4.178 45.037 23.876 1.00 16.27 108 GLY A N 1
ATOM 708 C CA . GLY A 1 110 ? -3.517 44.773 22.590 1.00 16.39 108 GLY A CA 1
ATOM 709 C C . GLY A 1 110 ? -3.652 45.780 21.450 1.00 15.90 108 GLY A C 1
ATOM 710 O O . GLY A 1 110 ? -3.266 45.467 20.314 1.00 16.64 108 GLY A O 1
ATOM 711 N N . GLU A 1 111 ? -4.144 46.993 21.714 1.00 15.91 109 GLU A N 1
ATOM 712 C CA A GLU A 1 111 ? -4.348 47.989 20.649 0.50 16.15 109 GLU A CA 1
ATOM 713 C CA B GLU A 1 111 ? -4.340 47.941 20.608 0.50 16.82 109 GLU A CA 1
ATOM 714 C C . GLU A 1 111 ? -3.029 48.514 20.060 1.00 15.89 109 GLU A C 1
ATOM 715 O O . GLU A 1 111 ? -3.014 49.078 18.948 1.00 16.10 109 GLU A O 1
ATOM 726 N N . HIS A 1 112 ? -1.933 48.336 20.796 1.00 15.91 110 HIS A N 1
ATOM 727 C CA A HIS A 1 112 ? -0.592 48.713 20.357 0.50 15.77 110 HIS A CA 1
ATOM 728 C CA B HIS A 1 112 ? -0.625 48.729 20.198 0.50 15.68 110 HIS A CA 1
ATOM 729 C C . HIS A 1 112 ? 0.210 47.553 19.736 1.00 15.91 110 HIS A C 1
ATOM 730 O O . HIS A 1 112 ? 1.408 47.692 19.452 1.00 16.72 110 HIS A O 1
ATOM 743 N N . SER A 1 113 ? -0.448 46.409 19.537 1.00 16.67 111 SER A N 1
ATOM 744 C CA . SER A 1 113 ? 0.218 45.246 18.982 1.00 15.95 111 SER A CA 1
ATOM 745 C C . SER A 1 113 ? 0.634 45.543 17.527 1.00 15.81 111 SER A C 1
ATOM 746 O O . SER A 1 113 ? -0.171 46.027 16.722 1.00 16.47 111 SER A O 1
ATOM 749 N N . ILE A 1 114 ? 1.870 45.233 17.215 1.00 16.41 112 ILE A N 1
ATOM 750 C CA . ILE A 1 114 ? 2.428 45.527 15.879 1.00 16.24 112 ILE A CA 1
ATOM 751 C C . ILE A 1 114 ? 2.537 44.279 15.001 1.00 16.45 112 ILE A C 1
ATOM 752 O O . ILE A 1 114 ? 2.621 43.145 15.512 1.00 17.34 112 ILE A O 1
ATOM 757 N N . GLU A 1 115 ? 2.538 44.504 13.687 1.00 15.91 113 GLU A N 1
ATOM 758 C CA . GLU A 1 115 ? 2.747 43.417 12.762 1.00 16.31 113 GLU A CA 1
ATOM 759 C C . GLU A 1 115 ? 4.171 42.906 12.910 1.00 15.58 113 GLU A C 1
ATOM 760 O O . GLU A 1 115 ? 5.118 43.681 13.159 1.00 16.37 113 GLU A O 1
ATOM 766 N N . VAL A 1 116 ? 4.325 41.603 12.743 1.00 16.69 114 VAL A N 1
ATOM 767 C CA . VAL A 1 116 ? 5.662 41.084 12.429 1.00 15.68 114 VAL A CA 1
ATOM 768 C C . VAL A 1 116 ? 6.026 41.746 11.082 1.00 16.71 114 VAL A C 1
ATOM 769 O O . VAL A 1 116 ? 5.238 41.694 10.151 1.00 15.87 114 VAL A O 1
ATOM 773 N N . PRO A 1 117 ? 7.172 42.413 10.989 1.00 16.10 115 PRO A N 1
ATOM 774 C CA . PRO A 1 117 ? 7.482 43.158 9.771 1.00 16.99 115 PRO A CA 1
ATOM 775 C C . PRO A 1 117 ? 7.294 42.281 8.530 1.00 16.40 115 PRO A C 1
ATOM 776 O O . PRO A 1 117 ? 7.714 41.101 8.525 1.00 17.46 115 PRO A O 1
ATO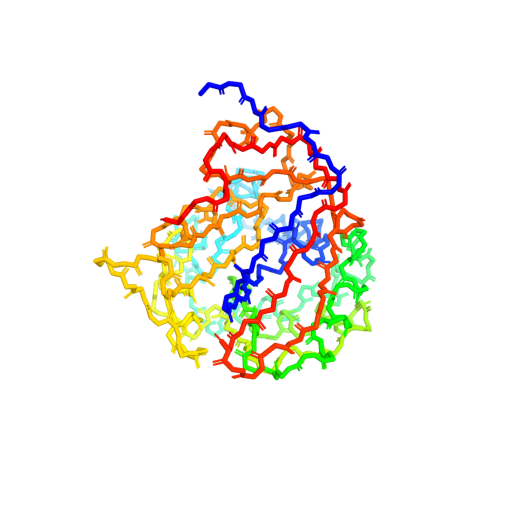M 780 N N . GLY A 1 118 ? 6.595 42.810 7.528 1.00 16.54 116 GLY A N 1
ATOM 781 C CA . GLY A 1 118 ? 6.336 42.050 6.316 1.00 16.55 116 GLY A CA 1
ATOM 782 C C . GLY A 1 118 ? 5.038 41.251 6.305 1.00 16.81 116 GLY A C 1
ATOM 783 O O . GLY A 1 118 ? 4.636 40.741 5.242 1.00 18.04 116 GLY A O 1
ATOM 784 N N . ALA A 1 119 ? 4.392 41.117 7.472 1.00 16.41 117 ALA A N 1
ATOM 785 C CA . ALA A 1 119 ? 3.212 40.234 7.601 1.00 17.19 117 ALA A CA 1
ATOM 786 C C . ALA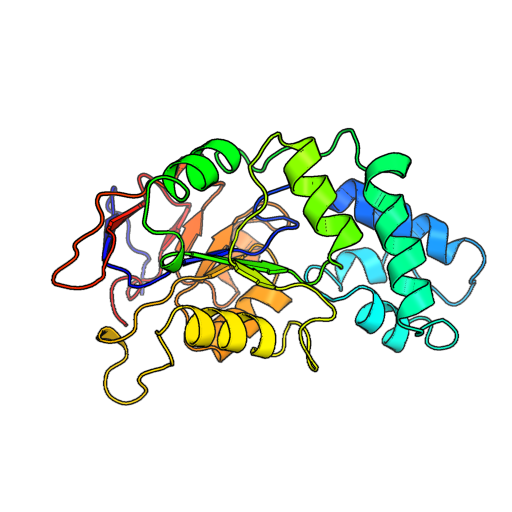 A 1 119 ? 2.027 40.755 6.812 1.00 18.08 117 ALA A C 1
ATOM 787 O O . ALA A 1 119 ? 1.355 40.018 6.109 1.00 17.23 117 ALA A O 1
ATOM 789 N N . VAL A 1 120 ? 1.799 42.054 6.909 1.00 18.56 118 VAL A N 1
ATOM 790 C CA . VAL A 1 120 ? 0.709 42.708 6.187 1.00 19.34 118 VAL A CA 1
ATOM 791 C C . VAL A 1 120 ? 0.919 42.504 4.686 1.00 19.95 118 VAL A C 1
ATOM 792 O O . VAL A 1 120 ? 0.005 42.069 3.993 1.00 20.65 118 VAL A O 1
ATOM 796 N N . LYS A 1 121 ? 2.145 42.732 4.223 1.00 18.53 119 LYS A N 1
ATOM 797 C CA . LYS A 1 121 ? 2.468 42.600 2.801 1.00 19.55 119 LYS A CA 1
ATOM 798 C C . LYS A 1 121 ? 2.275 41.151 2.323 1.00 19.24 119 LYS A C 1
ATOM 799 O O . LYS A 1 121 ? 1.718 40.905 1.226 1.00 19.51 119 LYS A O 1
ATOM 805 N N . LEU A 1 122 ? 2.732 40.194 3.128 1.00 18.19 120 LEU A N 1
ATOM 806 C CA . LEU A 1 122 ? 2.649 38.801 2.740 1.00 18.51 120 LEU A CA 1
ATOM 807 C C . LEU A 1 122 ? 1.191 38.326 2.713 1.00 19.07 120 LEU A C 1
ATOM 808 O O . LEU A 1 122 ? 0.772 37.620 1.787 1.00 19.34 120 LEU A O 1
ATOM 813 N N . CYS A 1 123 ? 0.413 38.739 3.716 1.00 19.34 121 CYS A N 1
ATOM 814 C CA . CYS A 1 123 ? -1.006 38.407 3.716 1.00 19.53 121 CYS A CA 1
ATOM 815 C C . CYS A 1 123 ? -1.690 38.989 2.475 1.00 20.23 121 CYS A C 1
ATOM 816 O O . CYS A 1 123 ? -2.552 38.321 1.861 1.00 21.27 121 CYS A O 1
ATOM 819 N N . ASN A 1 124 ? -1.355 40.224 2.110 1.00 20.16 122 ASN A N 1
ATOM 820 C CA . ASN A 1 124 ? -1.956 40.799 0.884 1.00 20.12 122 ASN A CA 1
ATOM 821 C C . ASN A 1 124 ? -1.571 39.965 -0.355 1.00 20.30 122 ASN A C 1
ATOM 822 O O . ASN A 1 124 ? -2.421 39.695 -1.219 1.00 21.08 122 ASN A O 1
ATOM 827 N N . ALA A 1 125 ? -0.318 39.530 -0.418 1.00 20.27 123 ALA A N 1
ATOM 828 C CA . ALA A 1 125 ? 0.153 38.760 -1.572 1.00 21.00 123 ALA A CA 1
ATOM 829 C C . ALA A 1 125 ? -0.535 37.408 -1.654 1.00 21.87 123 ALA A C 1
ATOM 830 O O . ALA A 1 125 ? -0.826 36.898 -2.745 1.00 22.53 123 ALA A O 1
ATOM 832 N N . LEU A 1 126 ? -0.815 36.832 -0.488 1.00 22.79 124 LEU A N 1
ATOM 833 C CA . LEU A 1 126 ? -1.592 35.598 -0.413 1.00 24.60 124 LEU A CA 1
ATOM 834 C C . LEU A 1 126 ? -3.048 35.771 -0.859 1.00 25.63 124 LEU A C 1
ATOM 835 O O . LEU A 1 126 ? -3.631 34.861 -1.493 1.00 26.83 124 LEU A O 1
ATOM 840 N N . ASN A 1 127 ? -3.630 36.938 -0.566 1.00 26.40 125 ASN A N 1
ATOM 841 C CA A ASN A 1 127 ? -5.016 37.287 -0.948 0.50 26.32 125 ASN A CA 1
ATOM 842 C CA B ASN A 1 127 ? -5.017 37.163 -0.949 0.50 26.95 125 ASN A CA 1
ATOM 843 C C . ASN A 1 127 ? -5.178 37.343 -2.463 1.00 26.76 125 ASN A C 1
ATOM 844 O O . ASN A 1 127 ? -6.284 37.206 -2.993 1.00 27.06 125 ASN A O 1
ATOM 853 N N . ALA A 1 128 ? -4.070 37.580 -3.159 1.00 25.58 126 ALA A N 1
ATOM 854 C CA . ALA A 1 128 ? -4.099 37.684 -4.620 1.00 25.35 126 ALA A CA 1
ATOM 855 C C . ALA A 1 128 ? -4.124 36.298 -5.277 1.00 24.55 126 ALA A C 1
ATOM 856 O O . ALA A 1 128 ? -4.417 36.171 -6.469 1.00 25.77 126 ALA A O 1
ATOM 858 N N . LEU A 1 129 ? -3.784 35.279 -4.496 1.00 24.03 127 LEU A N 1
ATOM 859 C CA . LEU A 1 129 ? -3.801 33.891 -4.940 1.00 23.82 127 LEU A CA 1
ATOM 860 C C . LEU A 1 129 ? -5.207 33.320 -4.755 1.00 23.19 127 LEU A C 1
ATOM 861 O O . LEU A 1 129 ? -6.049 33.942 -4.092 1.00 24.00 127 LEU A O 1
ATOM 866 N N . PRO A 1 130 ? -5.467 32.119 -5.297 1.00 23.52 128 PRO A N 1
ATOM 867 C CA . PRO A 1 130 ? -6.775 31.504 -4.956 1.00 24.14 128 PRO A CA 1
ATOM 868 C C . PRO A 1 130 ? -6.903 31.291 -3.447 1.00 24.37 128 PRO A C 1
ATOM 869 O O . PRO A 1 130 ? -5.915 30.964 -2.815 1.00 23.87 128 PRO A O 1
ATOM 873 N N . LYS A 1 131 ? -8.086 31.498 -2.847 1.00 25.19 129 LYS A N 1
ATOM 874 C CA . LYS A 1 131 ? -8.149 31.405 -1.371 1.00 25.23 129 LYS A CA 1
ATOM 875 C C . LYS A 1 131 ? -7.814 30.003 -0.838 1.00 24.57 129 LYS A C 1
ATOM 876 O O . LYS A 1 131 ? -7.408 29.843 0.334 1.00 24.14 129 LYS A O 1
ATOM 882 N N . GLU A 1 132 ? -7.919 29.006 -1.709 1.00 23.01 130 GLU A N 1
ATOM 883 C CA . GLU A 1 132 ? -7.616 27.640 -1.318 1.00 22.98 130 GLU A CA 1
ATOM 884 C C . GLU A 1 132 ? -6.108 27.363 -1.193 1.00 22.26 130 GLU A C 1
ATOM 885 O O . GLU A 1 132 ? -5.715 26.242 -0.878 1.00 22.94 130 GLU A O 1
ATOM 891 N N . LYS A 1 133 ? -5.257 28.368 -1.416 1.00 20.41 131 LYS A N 1
ATOM 892 C CA . LYS A 1 133 ? -3.800 28.145 -1.317 1.00 19.73 131 LYS A CA 1
ATOM 893 C C . LYS A 1 133 ? -3.242 28.402 0.073 1.00 18.93 131 LYS A C 1
ATOM 894 O O . LYS A 1 133 ? -2.062 28.144 0.345 1.00 19.56 131 LYS A O 1
ATOM 900 N N . TRP A 1 134 ? -4.060 28.950 0.962 1.00 17.46 132 TRP A N 1
ATOM 901 C CA . TRP A 1 134 ? -3.519 29.242 2.302 1.00 17.01 132 TRP A CA 1
ATOM 902 C C . TRP A 1 134 ? -4.591 29.300 3.362 1.00 16.17 132 TRP A C 1
ATOM 903 O O . TRP A 1 134 ? -5.781 29.451 3.066 1.00 15.79 132 TRP A O 1
ATOM 914 N N . ALA A 1 135 ? -4.132 29.140 4.592 1.00 15.26 133 ALA A N 1
ATOM 915 C CA . ALA A 1 135 ? -5.038 29.154 5.729 1.00 15.61 133 ALA A CA 1
ATOM 916 C C . ALA A 1 135 ? -4.313 29.625 6.954 1.00 16.39 133 ALA A C 1
ATOM 917 O O . ALA A 1 135 ? -3.088 29.593 7.011 1.00 16.36 133 ALA A O 1
ATOM 919 N N . VAL A 1 136 ? -5.087 30.076 7.924 1.00 15.77 134 VAL A N 1
ATOM 920 C CA . VAL A 1 136 ? -4.567 30.384 9.245 1.00 17.16 134 VAL A CA 1
ATOM 921 C C . VAL A 1 136 ? -4.988 29.277 10.215 1.00 17.14 134 VAL A C 1
ATOM 922 O O . VAL A 1 136 ? -6.114 28.810 10.167 1.00 17.55 134 VAL A O 1
ATOM 926 N N . ALA A 1 137 ? -4.063 28.858 11.078 1.00 16.93 135 ALA A N 1
ATOM 927 C CA . ALA A 1 137 ? -4.399 27.902 12.122 1.00 17.55 135 ALA A CA 1
ATOM 928 C C . ALA A 1 137 ? -3.797 28.431 13.409 1.00 17.50 135 ALA A C 1
ATOM 929 O O . ALA A 1 137 ? -2.584 28.415 13.584 1.00 17.98 135 ALA A O 1
ATOM 931 N N . THR A 1 138 ? -4.654 28.968 14.277 1.00 16.64 136 THR A N 1
ATOM 932 C CA . THR A 1 138 ? -4.169 29.615 15.501 1.00 16.18 136 THR A CA 1
ATOM 933 C C . THR A 1 138 ? -4.755 28.923 16.729 1.00 15.71 136 THR A C 1
ATOM 934 O O . THR A 1 138 ? -5.910 28.449 16.683 1.00 15.95 136 THR A O 1
ATOM 938 N N . SER A 1 139 ? -3.986 28.919 17.818 1.00 16.23 137 SER A N 1
ATOM 939 C CA . SER A 1 139 ? -4.527 28.520 19.105 1.00 15.95 137 SER A CA 1
ATOM 940 C C . SER A 1 139 ? -5.395 29.585 19.773 1.00 15.67 137 SER A C 1
ATOM 941 O O . SER A 1 139 ? -6.044 29.279 20.767 1.00 16.00 137 SER A O 1
ATOM 944 N N . GLY A 1 140 ? -5.387 30.817 19.245 1.00 15.39 138 GLY A N 1
ATOM 945 C CA . GLY A 1 140 ? -6.293 31.864 19.753 1.00 15.31 138 GLY A CA 1
ATOM 946 C C . GLY A 1 140 ? -7.746 31.482 19.448 1.00 14.73 138 GLY A C 1
ATOM 947 O O . GLY A 1 140 ? -8.036 30.803 18.433 1.00 15.03 138 GLY A O 1
ATOM 948 N N . THR A 1 141 ? -8.686 31.927 20.300 1.00 14.62 139 THR A N 1
ATOM 949 C CA . THR A 1 141 ? -10.131 31.830 19.982 1.00 15.33 139 THR A CA 1
ATOM 950 C C . THR A 1 141 ? -10.466 32.788 18.841 1.00 15.66 139 THR A C 1
ATOM 951 O O . THR A 1 141 ? -9.739 33.767 18.576 1.00 16.90 139 THR A O 1
ATOM 955 N N . ARG A 1 142 ? -11.574 32.505 18.168 1.00 15.32 140 ARG A N 1
ATOM 956 C CA . ARG A 1 142 ? -11.977 33.304 17.029 1.00 15.46 140 ARG A CA 1
ATOM 957 C C . ARG A 1 142 ? -12.162 34.790 17.364 1.00 15.84 140 ARG A C 1
ATOM 958 O O . ARG A 1 142 ? -11.710 35.647 16.584 1.00 16.87 140 ARG A O 1
ATOM 966 N N . ASP A 1 143 ? -12.783 35.093 18.517 1.00 16.63 141 ASP A N 1
ATOM 967 C CA . ASP A 1 143 ? -13.054 36.493 18.850 1.00 17.60 141 ASP A CA 1
ATOM 968 C C . ASP A 1 143 ? -11.765 37.286 19.104 1.00 17.81 141 ASP A C 1
ATOM 969 O O . ASP A 1 143 ? -11.712 38.477 18.773 1.00 20.38 141 ASP A O 1
ATOM 974 N N . MET A 1 144 ? -10.738 36.640 19.648 1.00 16.94 142 MET A N 1
ATOM 975 C CA . MET A 1 144 ? -9.439 37.303 19.777 1.00 17.90 142 MET A CA 1
ATOM 976 C C . MET A 1 144 ? -8.733 37.412 18.437 1.00 17.50 142 MET A C 1
ATOM 977 O O . MET A 1 144 ? -8.310 38.499 18.040 1.00 16.91 142 MET A O 1
ATOM 982 N N . ALA A 1 145 ? -8.578 36.295 17.744 1.00 16.28 143 ALA A N 1
ATOM 983 C CA . ALA A 1 145 ? -7.786 36.306 16.521 1.00 16.39 143 ALA A CA 1
ATOM 984 C C . ALA A 1 145 ? -8.357 37.244 15.434 1.00 16.08 143 ALA A C 1
ATOM 985 O O . ALA A 1 145 ? -7.597 37.948 14.771 1.00 16.83 143 ALA A O 1
ATOM 987 N N . LYS A 1 146 ? -9.684 37.288 15.298 1.00 15.77 144 LYS A N 1
ATOM 988 C CA . LYS A 1 146 ? -10.299 38.160 14.277 1.00 16.23 144 LYS A CA 1
ATOM 989 C C . LYS A 1 146 ? -9.917 39.634 14.541 1.00 16.49 144 LYS A C 1
ATOM 990 O O . LYS A 1 146 ? -9.727 40.416 13.609 1.00 16.66 144 LYS A O 1
ATOM 996 N N . LYS A 1 147 ? -9.786 39.998 15.822 1.00 16.61 145 LYS A N 1
ATOM 997 C CA . LYS A 1 147 ? -9.478 41.382 16.200 1.00 16.92 145 LYS A CA 1
ATOM 998 C C . LYS A 1 147 ? -8.037 41.727 15.895 1.00 17.30 145 LYS A C 1
ATOM 999 O O . LYS A 1 147 ? -7.713 42.897 15.617 1.00 17.56 145 LYS A O 1
ATOM 1005 N N . TRP A 1 148 ? -7.163 40.713 15.941 1.00 16.05 146 TRP A N 1
ATOM 1006 C CA . TRP A 1 148 ? -5.758 40.914 15.568 1.00 16.61 146 TRP A CA 1
ATOM 1007 C C . TRP A 1 148 ? -5.653 41.326 14.095 1.00 16.85 146 TRP A C 1
ATOM 1008 O O . TRP A 1 148 ? -4.895 42.240 13.748 1.00 17.11 146 TRP A O 1
ATOM 1019 N N . PHE A 1 149 ? -6.446 40.676 13.232 1.00 16.74 147 PHE A N 1
ATOM 1020 C CA . PHE A 1 149 ? -6.440 41.053 11.844 1.00 17.04 147 PHE A CA 1
ATOM 1021 C C . PHE A 1 149 ? -6.951 42.483 11.680 1.00 16.44 147 PHE A C 1
ATOM 1022 O O . PHE A 1 149 ? -6.320 43.302 10.983 1.00 16.81 147 PHE A O 1
ATOM 1030 N N . ASP A 1 150 ? -8.035 42.800 12.377 1.00 17.44 148 ASP A N 1
ATOM 1031 C CA . ASP A 1 150 ? -8.568 44.171 12.344 1.00 17.80 148 ASP A CA 1
ATOM 1032 C C . ASP A 1 150 ? -7.537 45.225 12.811 1.00 17.44 148 ASP A C 1
ATOM 1033 O O . ASP A 1 150 ? -7.403 46.303 12.186 1.00 18.04 148 ASP A O 1
ATOM 1038 N N . ILE A 1 151 ? -6.801 44.903 13.868 1.00 16.80 149 ILE A N 1
ATOM 1039 C CA . ILE A 1 151 ? -5.787 45.821 14.457 1.00 17.10 149 ILE A CA 1
ATOM 1040 C C . ILE A 1 151 ? -4.616 46.081 13.486 1.00 17.70 149 ILE A C 1
ATOM 1041 O O . ILE A 1 151 ? -3.984 47.158 13.513 1.00 17.60 149 ILE A O 1
ATOM 1046 N N . LEU A 1 152 ? -4.368 45.127 12.580 1.00 16.50 150 LEU A N 1
ATOM 1047 C CA . LEU A 1 152 ? -3.313 45.295 11.580 1.00 17.92 150 LEU A CA 1
ATOM 1048 C C . LEU A 1 152 ? -3.848 45.741 10.247 1.00 17.52 150 LEU A C 1
ATOM 1049 O O . LEU A 1 152 ? -3.050 45.936 9.333 1.00 17.97 150 LEU A O 1
ATOM 1054 N N . LYS A 1 153 ? -5.176 45.916 10.133 1.00 18.53 151 LYS A N 1
ATOM 1055 C CA . LYS A 1 153 ? -5.828 46.236 8.854 1.00 19.62 151 LYS A CA 1
ATOM 1056 C C . LYS A 1 153 ? -5.498 45.218 7.783 1.00 19.94 151 LYS A C 1
ATOM 1057 O O . LYS A 1 153 ? -5.170 45.597 6.640 1.00 20.27 151 LYS A O 1
ATOM 1063 N N . ILE A 1 154 ? -5.577 43.940 8.159 1.00 18.73 152 ILE A N 1
ATOM 1064 C CA . ILE A 1 154 ? -5.448 42.816 7.241 1.00 18.45 152 ILE A CA 1
ATOM 1065 C C . ILE A 1 154 ? -6.810 42.169 7.117 1.00 19.14 152 ILE A C 1
ATOM 1066 O O . ILE A 1 154 ? -7.479 41.952 8.123 1.00 19.17 152 ILE A O 1
ATOM 1071 N N . LYS A 1 155 ? -7.187 41.814 5.893 1.00 20.62 153 LYS A N 1
ATOM 1072 C CA . LYS A 1 155 ? -8.429 41.091 5.659 1.00 21.47 153 LYS A CA 1
ATOM 1073 C C . LYS A 1 155 ? -8.424 39.807 6.509 1.00 22.03 153 LYS A C 1
ATOM 1074 O O . LYS A 1 155 ? -7.412 39.104 6.540 1.00 22.49 153 LYS A O 1
ATOM 1080 N N . ARG A 1 156 ? -9.539 39.498 7.177 1.00 21.45 154 ARG A N 1
ATOM 1081 C CA . ARG A 1 156 ? -9.646 38.240 7.934 1.00 21.47 154 ARG A CA 1
ATOM 1082 C C . ARG A 1 156 ? -9.530 37.054 6.964 1.00 22.06 154 ARG A C 1
ATOM 1083 O O . ARG A 1 156 ? -10.151 37.063 5.905 1.00 22.56 154 ARG A O 1
ATOM 1091 N N . PRO A 1 157 ? -8.714 36.049 7.299 1.00 22.81 155 PRO A N 1
ATOM 1092 C CA . PRO A 1 157 ? -8.500 34.920 6.366 1.00 22.83 155 PRO A CA 1
ATOM 1093 C C . PRO A 1 157 ? -9.768 34.095 6.123 1.00 22.36 155 PRO A C 1
ATOM 1094 O O . PRO A 1 157 ? -10.549 33.896 7.041 1.00 21.56 155 PRO A O 1
ATOM 1098 N N . GLU A 1 158 ? -9.951 33.601 4.900 1.00 21.68 156 GLU A N 1
ATOM 1099 C CA . GLU A 1 158 ? -11.142 32.810 4.561 1.00 22.64 156 GLU A CA 1
ATOM 1100 C C . GLU A 1 158 ? -11.136 31.404 5.185 1.00 20.90 156 GLU A C 1
ATOM 1101 O O . GLU A 1 158 ? -12.186 30.900 5.643 1.00 21.63 156 GLU A O 1
ATOM 1107 N N . TYR A 1 159 ? -9.962 30.783 5.203 1.00 19.84 157 TYR A N 1
ATOM 1108 C CA . TYR A 1 159 ? -9.774 29.488 5.839 1.00 18.56 157 TYR A CA 1
ATOM 1109 C C . TYR A 1 159 ? -9.083 29.836 7.146 1.00 18.01 157 TYR A C 1
ATOM 1110 O O . TYR A 1 159 ? -7.926 30.284 7.148 1.00 18.21 157 TYR A O 1
ATOM 1119 N N . PHE A 1 160 ? -9.834 29.693 8.234 1.00 18.25 158 PHE A N 1
ATOM 1120 C CA . PHE A 1 160 ? -9.437 30.299 9.518 1.00 17.91 158 PHE A CA 1
ATOM 1121 C C . PHE A 1 160 ? -9.773 29.327 10.657 1.00 18.02 158 PHE A C 1
ATOM 1122 O O . PHE A 1 160 ? -10.915 29.270 11.157 1.00 20.12 158 PHE A O 1
ATOM 1130 N N . ILE A 1 161 ? -8.745 28.610 11.098 1.00 17.30 159 ILE A N 1
ATOM 1131 C CA . ILE A 1 161 ? -8.879 27.588 12.159 1.00 16.54 159 ILE A CA 1
ATOM 1132 C C . ILE A 1 161 ? -8.429 28.207 13.467 1.00 16.55 159 ILE A C 1
ATOM 1133 O O . ILE A 1 161 ? -7.329 28.771 13.581 1.00 17.21 159 ILE A O 1
ATOM 1138 N N . THR A 1 162 ? -9.310 28.071 14.460 1.00 16.82 160 THR A N 1
ATOM 1139 C CA . THR A 1 162 ? -9.090 28.685 15.768 1.00 16.66 160 THR A CA 1
ATOM 1140 C C . THR A 1 162 ? -9.219 27.662 16.899 1.00 16.74 160 THR A C 1
ATOM 1141 O O . THR A 1 162 ? -9.479 26.478 16.652 1.00 16.32 160 THR A O 1
ATOM 1145 N N . ALA A 1 163 ? -9.048 28.137 18.137 1.00 16.26 161 ALA A N 1
ATOM 1146 C CA . ALA A 1 163 ? -9.000 27.247 19.298 1.00 16.57 161 ALA A CA 1
ATOM 1147 C C . ALA A 1 163 ? -10.152 26.232 19.360 1.00 17.00 161 ALA A C 1
ATOM 1148 O O . ALA A 1 163 ? -9.926 25.066 19.612 1.00 17.38 161 ALA A O 1
ATOM 1150 N N . ASN A 1 164 ? -11.370 26.665 19.116 1.00 16.49 162 ASN A N 1
ATOM 1151 C CA . ASN A 1 164 ? -12.493 25.783 19.359 1.00 18.07 162 ASN A CA 1
ATOM 1152 C C . ASN A 1 164 ? -12.927 25.003 18.131 1.00 17.45 162 ASN A C 1
ATOM 1153 O O . ASN A 1 164 ? -13.950 24.315 18.138 1.00 19.03 162 ASN A O 1
ATOM 1158 N N . ASP A 1 165 ? -12.124 25.084 17.071 1.00 17.17 163 ASP A N 1
ATOM 1159 C CA . ASP A 1 165 ? -12.387 24.324 15.867 1.00 17.73 163 ASP A CA 1
ATOM 1160 C C . ASP A 1 165 ? -11.714 22.955 15.895 1.00 18.39 163 ASP A C 1
ATOM 1161 O O . ASP A 1 165 ? -11.917 22.155 14.974 1.00 20.35 163 ASP A O 1
ATOM 1166 N N . VAL A 1 166 ? -10.915 22.700 16.937 1.00 17.84 164 VAL A N 1
ATOM 1167 C CA . VAL A 1 166 ? -10.167 21.455 17.034 1.00 17.81 164 VAL A CA 1
ATOM 1168 C C . VAL A 1 166 ? -10.457 20.796 18.383 1.00 18.07 164 VAL A C 1
ATOM 1169 O O . VAL A 1 166 ? -10.794 21.477 19.353 1.00 18.71 164 VAL A O 1
ATOM 1173 N N . LYS A 1 167 ? -10.317 19.478 18.439 1.00 18.56 165 LYS A N 1
ATOM 1174 C CA . LYS A 1 167 ? -10.394 18.783 19.702 1.00 19.10 165 LYS A CA 1
ATOM 1175 C C . LYS A 1 167 ? -9.047 18.876 20.430 1.00 18.67 165 LYS A C 1
ATOM 1176 O O . LYS A 1 167 ? -9.045 19.119 21.633 1.00 19.49 165 LYS A O 1
ATOM 1182 N N . GLN A 1 168 ? -7.938 18.731 19.699 1.00 17.70 166 GLN A N 1
ATOM 1183 C CA . GLN A 1 168 ? -6.583 18.766 20.291 1.00 18.08 166 GLN A CA 1
ATOM 1184 C C . GLN A 1 168 ? -5.890 20.019 19.767 1.00 16.44 166 GLN A C 1
ATOM 1185 O O . GLN A 1 168 ? -5.955 20.301 18.561 1.00 16.73 166 GLN A O 1
ATOM 1191 N N . GLY A 1 169 ? -5.267 20.785 20.654 1.00 16.29 167 GLY A N 1
ATOM 1192 C CA . GLY A 1 169 ? -4.532 21.968 20.220 1.00 14.62 167 GLY A CA 1
ATOM 1193 C C . GLY A 1 169 ? -3.056 21.717 20.094 1.00 15.63 167 GLY A C 1
ATOM 1194 O O . GLY A 1 169 ? -2.568 20.671 20.523 1.00 15.11 167 GLY A O 1
ATOM 1195 N N . LYS A 1 170 ? -2.355 22.683 19.505 1.00 14.17 168 LYS A N 1
ATOM 1196 C CA . LYS A 1 170 ? -0.879 22.617 19.436 1.00 14.50 168 LYS A CA 1
ATOM 1197 C C . LYS A 1 170 ? -0.365 22.330 20.870 1.00 13.83 168 LYS A C 1
ATOM 1198 O O . LYS A 1 170 ? -0.924 22.865 21.858 1.00 15.04 168 LYS A O 1
ATOM 1204 N N . PRO A 1 171 ? 0.686 21.490 21.012 1.00 14.34 169 PRO A N 1
ATOM 1205 C CA . PRO A 1 171 ? 1.571 20.880 19.977 1.00 14.72 169 PRO A CA 1
ATOM 1206 C C . PRO A 1 171 ? 1.038 19.641 19.265 1.00 14.66 169 PRO A C 1
ATOM 1207 O O . PRO A 1 171 ? 1.759 19.067 18.434 1.00 16.01 169 PRO A O 1
ATOM 1211 N N . HIS A 1 172 ? -0.209 19.227 19.514 1.00 14.56 170 HIS A N 1
ATOM 1212 C CA . HIS A 1 172 ? -0.764 18.161 18.661 1.00 14.50 170 HIS A CA 1
ATOM 1213 C C . HIS A 1 172 ? -0.985 18.690 17.229 1.00 14.96 170 HIS A C 1
ATOM 1214 O O . HIS A 1 172 ? -1.311 19.884 17.043 1.00 14.83 170 HIS A O 1
ATOM 1221 N N . PRO A 1 173 ? -0.741 17.836 16.220 1.00 14.62 171 PRO A N 1
ATOM 1222 C CA . PRO A 1 173 ? -0.882 18.270 14.797 1.00 14.37 171 PRO A CA 1
ATOM 1223 C C . PRO A 1 173 ? -2.276 18.625 14.316 1.00 14.30 171 PRO A C 1
ATOM 1224 O O . PRO A 1 173 ? -2.386 19.178 13.214 1.00 15.04 171 PRO A O 1
ATOM 1228 N N . GLU A 1 174 ? -3.312 18.312 15.086 1.00 13.88 172 GLU A N 1
ATOM 1229 C CA . GLU A 1 174 ? -4.713 18.481 14.579 1.00 15.14 172 GLU A CA 1
ATOM 1230 C C . GLU A 1 174 ? -5.008 19.806 13.842 1.00 14.93 172 GLU A C 1
ATOM 1231 O O . GLU A 1 174 ? -5.583 19.786 12.766 1.00 15.27 172 GLU A O 1
ATOM 1237 N N . PRO A 1 175 ? -4.658 20.970 14.417 1.00 16.26 173 PRO A N 1
ATOM 1238 C CA . PRO A 1 175 ? -4.975 22.231 13.679 1.00 15.99 173 PRO A CA 1
ATOM 1239 C C . PRO A 1 175 ? -4.350 22.294 12.286 1.00 16.23 173 PRO A C 1
ATOM 1240 O O . PRO A 1 175 ? -4.995 22.743 11.342 1.00 15.94 173 PRO A O 1
ATOM 1244 N N . TYR A 1 176 ? -3.107 21.827 12.164 1.00 15.00 174 TYR A N 1
ATOM 1245 C CA . TYR A 1 176 ? -2.426 21.819 10.882 1.00 15.21 174 TYR A CA 1
ATOM 1246 C C . TYR A 1 176 ? -2.876 20.680 9.947 1.00 15.48 174 TYR A C 1
ATOM 1247 O O . TYR A 1 176 ? -2.919 20.859 8.720 1.00 15.72 174 TYR A O 1
ATOM 1256 N N . LEU A 1 177 ? -3.257 19.532 10.511 1.00 15.13 175 LEU A N 1
ATOM 1257 C CA . LEU A 1 177 ? -3.856 18.463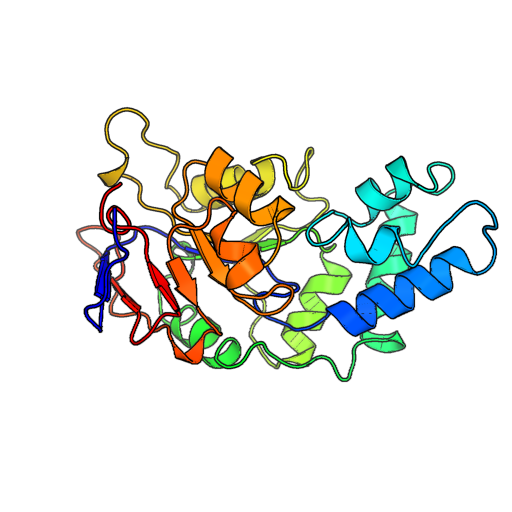 9.706 1.00 14.52 175 LEU A CA 1
ATOM 1258 C C . LEU A 1 177 ? -5.186 18.985 9.132 1.00 14.80 175 LEU A C 1
ATOM 1259 O O . LEU A 1 177 ? -5.475 18.837 7.948 1.00 14.79 175 LEU A O 1
ATOM 1264 N N . LYS A 1 178 ? -5.992 19.598 9.987 1.00 14.65 176 LYS A N 1
ATOM 1265 C CA . LYS A 1 178 ? -7.291 20.147 9.567 1.00 17.04 176 LYS A CA 1
ATOM 1266 C C . LYS A 1 178 ? -7.100 21.176 8.435 1.00 16.66 176 LYS A C 1
ATOM 1267 O O . LYS A 1 178 ? -7.807 21.144 7.423 1.00 16.83 176 LYS A O 1
ATOM 1273 N N . GLY A 1 179 ? -6.094 22.034 8.588 1.00 17.14 177 GLY A N 1
ATOM 1274 C CA . GLY A 1 179 ? -5.771 23.002 7.547 1.00 17.62 177 GLY A CA 1
ATOM 1275 C C . GLY A 1 179 ? -5.360 22.363 6.227 1.00 15.92 177 GLY A C 1
ATOM 1276 O O . GLY A 1 179 ? -5.923 22.700 5.182 1.00 16.87 177 GLY A O 1
ATOM 1277 N N . ARG A 1 180 ? -4.363 21.467 6.258 1.00 16.16 178 ARG A N 1
ATOM 1278 C CA . ARG A 1 180 ? -3.882 20.890 4.989 1.00 15.77 178 ARG A CA 1
ATOM 1279 C C . ARG A 1 180 ? -4.968 20.047 4.331 1.00 16.85 178 ARG A C 1
ATOM 1280 O O . ARG A 1 180 ? -5.141 20.087 3.107 1.00 16.61 178 ARG A O 1
ATOM 1288 N N . ASN A 1 181 ? -5.714 19.294 5.143 1.00 16.29 179 ASN A N 1
ATOM 1289 C CA . ASN A 1 181 ? -6.800 18.502 4.591 1.00 17.42 179 ASN A CA 1
ATOM 1290 C C . ASN A 1 181 ? -7.874 19.399 3.971 1.00 17.70 179 ASN A C 1
ATOM 1291 O O . ASN A 1 181 ? -8.324 19.113 2.865 1.00 18.84 179 ASN A O 1
ATOM 1296 N N . GLY A 1 182 ? -8.246 20.495 4.649 1.00 17.33 180 GLY A N 1
ATOM 1297 C CA . GLY A 1 182 ? -9.273 21.438 4.153 1.00 18.80 180 GLY A CA 1
ATOM 1298 C C . GLY A 1 182 ? -8.906 22.139 2.845 1.00 19.44 180 GLY A C 1
ATOM 1299 O O . GLY A 1 182 ? -9.786 22.474 2.005 1.00 19.07 180 GLY A O 1
ATOM 1300 N N . LEU A 1 183 ? -7.603 22.333 2.652 1.00 18.33 181 LEU A N 1
ATOM 1301 C CA . LEU A 1 183 ? -7.080 22.935 1.408 1.00 18.15 181 LEU A CA 1
ATOM 1302 C C . LEU A 1 183 ? -6.904 21.922 0.276 1.00 18.16 181 LEU A C 1
ATOM 1303 O O . LEU A 1 183 ? -6.496 22.289 -0.833 1.00 19.14 181 LEU A O 1
ATOM 1308 N N . GLY A 1 184 ? -7.166 20.653 0.564 1.00 16.91 182 GLY A N 1
ATOM 1309 C CA . GLY A 1 184 ? -7.068 19.598 -0.458 1.00 16.49 182 GLY A CA 1
ATOM 1310 C C . GLY A 1 184 ? -5.724 18.944 -0.623 1.00 16.78 182 GLY A C 1
ATOM 1311 O O . GLY A 1 184 ? -5.440 18.323 -1.676 1.00 16.99 182 GLY A O 1
ATOM 1312 N N . PHE A 1 185 ? -4.904 19.045 0.420 1.00 16.84 183 PHE A N 1
ATOM 1313 C CA . PHE A 1 185 ? -3.564 18.471 0.369 1.00 16.62 183 PHE A CA 1
ATOM 1314 C C . PHE A 1 185 ? -3.260 17.645 1.608 1.00 17.17 183 PHE A C 1
ATOM 1315 O O . PHE A 1 185 ? -2.393 18.025 2.402 1.00 15.71 183 PHE A O 1
ATOM 1323 N N . PRO A 1 186 ? -3.973 16.504 1.764 1.00 17.13 184 PRO A N 1
ATOM 1324 C CA . PRO A 1 186 ? -3.603 15.597 2.847 1.00 17.96 184 PRO A CA 1
ATOM 1325 C C . PRO A 1 186 ? -2.179 15.050 2.614 1.00 17.57 184 PRO A C 1
ATOM 1326 O O . PRO A 1 186 ? -1.692 15.041 1.449 1.00 17.35 184 PRO A O 1
ATOM 1330 N N . ILE A 1 187 ? -1.543 14.592 3.691 1.00 18.08 185 ILE A N 1
ATOM 1331 C CA . ILE A 1 187 ? -0.208 14.027 3.626 1.00 17.14 185 ILE A CA 1
ATOM 1332 C C . ILE A 1 187 ? -0.174 12.896 2.598 1.00 16.93 185 ILE A C 1
ATOM 1333 O O . ILE A 1 187 ? -1.080 12.055 2.550 1.00 18.34 185 ILE A O 1
ATOM 1338 N N . ASN A 1 188 ? 0.853 12.902 1.761 1.00 16.63 186 ASN A N 1
ATOM 1339 C CA . ASN A 1 188 ? 1.103 11.763 0.915 1.00 16.04 186 ASN A CA 1
ATOM 1340 C C . ASN A 1 188 ? 2.366 11.108 1.475 1.00 16.70 186 ASN A C 1
ATOM 1341 O O . ASN A 1 188 ? 3.456 11.572 1.219 1.00 16.52 186 ASN A O 1
ATOM 1346 N N . GLU A 1 189 ? 2.199 10.045 2.261 1.00 17.90 187 GLU A N 1
ATOM 1347 C CA . GLU A 1 189 ? 3.349 9.433 2.966 1.00 18.64 187 GLU A CA 1
ATOM 1348 C C . GLU A 1 189 ? 4.334 8.822 1.974 1.00 19.62 187 GLU A C 1
ATOM 1349 O O . GLU A 1 189 ? 5.548 8.891 2.178 1.00 20.44 187 GLU A O 1
ATOM 1355 N N . GLN A 1 190 ? 3.799 8.229 0.895 1.00 19.60 188 GLN A N 1
ATOM 1356 C CA . GLN A 1 190 ? 4.614 7.528 -0.079 1.00 20.31 188 GLN A CA 1
ATOM 1357 C C . GLN A 1 190 ? 5.403 8.497 -0.952 1.00 20.60 188 GLN A C 1
ATOM 1358 O O . GLN A 1 190 ? 6.562 8.234 -1.290 1.00 21.78 188 GLN A O 1
ATOM 1364 N N . ASP A 1 191 ? 4.776 9.621 -1.310 1.00 19.25 189 ASP A N 1
ATOM 1365 C CA . ASP A 1 191 ? 5.432 10.657 -2.134 1.00 19.24 189 ASP A CA 1
ATOM 1366 C C . ASP A 1 191 ? 5.112 12.059 -1.632 1.00 18.85 189 ASP A C 1
ATOM 1367 O O . ASP A 1 191 ? 4.223 12.730 -2.146 1.00 17.92 189 ASP A O 1
ATOM 1372 N N . PRO A 1 192 ? 5.846 12.513 -0.605 1.00 19.06 190 PRO A N 1
ATOM 1373 C CA . PRO A 1 192 ? 5.529 13.769 0.040 1.00 21.13 190 PRO A CA 1
ATOM 1374 C C . PRO A 1 192 ? 5.695 14.969 -0.900 1.00 18.82 190 PRO A C 1
ATOM 1375 O O . PRO A 1 192 ? 5.127 16.023 -0.640 1.00 20.12 190 PRO A O 1
ATOM 1379 N N . SER A 1 193 ? 6.432 14.805 -2.005 1.00 18.84 191 SER A N 1
ATOM 1380 C CA . SER A 1 193 ? 6.559 15.870 -2.969 1.00 18.54 191 SER A CA 1
ATOM 1381 C C . SER A 1 193 ? 5.284 16.115 -3.781 1.00 18.56 191 SER A C 1
ATOM 1382 O O . SER A 1 193 ? 5.212 17.085 -4.542 1.00 18.90 191 SER A O 1
ATOM 1385 N N . LYS A 1 194 ? 4.290 15.243 -3.627 1.00 17.73 192 LYS A N 1
ATOM 1386 C CA . LYS A 1 194 ? 3.014 15.442 -4.299 1.00 18.44 192 LYS A CA 1
ATOM 1387 C C . LYS A 1 194 ? 2.051 16.274 -3.478 1.00 18.24 192 LYS A C 1
ATOM 1388 O O . LYS A 1 194 ? 1.003 16.713 -3.987 1.00 19.52 192 LYS A O 1
ATOM 1394 N N . SER A 1 195 ? 2.391 16.499 -2.218 1.00 17.03 193 SER A N 1
ATOM 1395 C CA . SER A 1 195 ? 1.495 17.232 -1.353 1.00 15.91 193 SER A CA 1
ATOM 1396 C C . SER A 1 195 ? 2.348 18.096 -0.420 1.00 16.32 193 SER A C 1
ATOM 1397 O O . SER A 1 195 ? 2.733 17.685 0.675 1.00 16.20 193 SER A O 1
ATOM 1400 N N . LYS A 1 196 ? 2.638 19.303 -0.900 1.00 15.79 194 LYS A N 1
ATOM 1401 C CA . LYS A 1 196 ? 3.707 20.127 -0.332 1.00 15.66 194 LYS A CA 1
ATOM 1402 C C . LYS A 1 196 ? 3.112 21.276 0.469 1.00 14.83 194 LYS A C 1
ATOM 1403 O O . LYS A 1 196 ? 2.625 22.243 -0.115 1.00 15.22 194 LYS A O 1
ATOM 1409 N N . VAL A 1 197 ? 3.187 21.205 1.795 1.00 14.96 195 VAL A N 1
ATOM 1410 C CA . VAL A 1 197 ? 2.590 22.237 2.636 1.00 13.73 195 VAL A CA 1
ATOM 1411 C C . VAL A 1 197 ? 3.652 22.776 3.618 1.00 15.58 195 VAL A C 1
ATOM 1412 O O . VAL A 1 197 ? 4.373 21.992 4.273 1.00 16.13 195 VAL A O 1
ATOM 1416 N N . VAL A 1 198 ? 3.727 24.104 3.672 1.00 15.26 196 VAL A N 1
ATOM 1417 C CA A VAL A 1 198 ? 4.638 24.800 4.580 0.50 15.92 196 VAL A CA 1
ATOM 1418 C CA B VAL A 1 198 ? 4.623 24.831 4.539 0.50 15.18 196 VAL A CA 1
ATOM 1419 C C . VAL A 1 198 ? 3.821 25.471 5.677 1.00 15.96 196 VAL A C 1
ATOM 1420 O O . VAL A 1 198 ? 2.737 26.025 5.423 1.00 16.31 196 VAL A O 1
ATOM 1427 N N . VAL A 1 199 ? 4.362 25.396 6.890 1.00 15.72 197 VAL A N 1
ATOM 1428 C CA . VAL A 1 199 ? 3.840 26.048 8.098 1.00 15.08 197 VAL A CA 1
ATOM 1429 C C . VAL A 1 199 ? 4.783 27.171 8.511 1.00 15.85 197 VAL A C 1
ATOM 1430 O O . VAL A 1 199 ? 6.021 26.971 8.489 1.00 15.90 197 VAL A O 1
ATOM 1434 N N . PHE A 1 200 ? 4.218 28.345 8.839 1.00 15.26 198 PHE A N 1
ATOM 1435 C CA . PHE A 1 200 ? 4.975 29.481 9.386 1.00 15.75 198 PHE A CA 1
ATOM 1436 C C . PHE A 1 200 ? 4.638 29.594 10.873 1.00 14.81 198 PHE A C 1
ATOM 1437 O O . PHE A 1 200 ? 3.455 29.671 11.246 1.00 16.17 198 PHE A O 1
ATOM 1445 N N . GLU A 1 201 ? 5.687 29.548 11.706 1.00 16.47 199 GLU A N 1
ATOM 1446 C CA . GLU A 1 201 ? 5.519 29.432 13.157 1.00 15.48 199 GLU A CA 1
ATOM 1447 C C . GLU A 1 201 ? 6.642 30.121 13.917 1.00 15.88 199 GLU A C 1
ATOM 1448 O O . GLU A 1 201 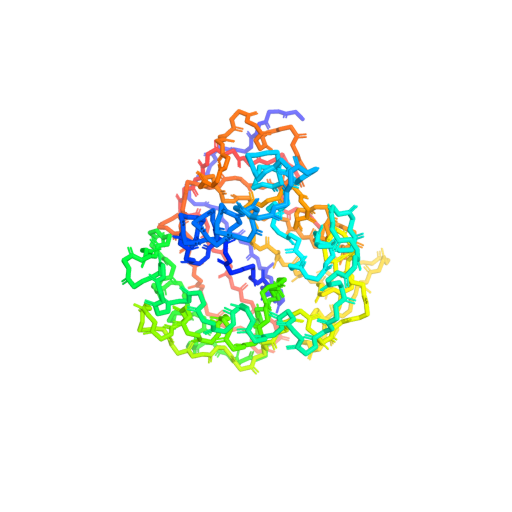? 7.791 30.155 13.446 1.00 17.01 199 GLU A O 1
ATOM 1454 N N . ASP A 1 202 ? 6.305 30.610 15.109 1.00 17.06 200 ASP A N 1
ATOM 1455 C CA . ASP A 1 202 ? 7.273 31.201 16.026 1.00 17.28 200 ASP A CA 1
ATOM 1456 C C . ASP A 1 202 ? 7.580 30.328 17.243 1.00 18.07 200 ASP A C 1
ATOM 1457 O O . ASP A 1 202 ? 8.560 30.571 17.922 1.00 20.22 200 ASP A O 1
ATOM 1462 N N . ALA A 1 203 ? 6.710 29.379 17.570 1.00 18.79 201 ALA A N 1
ATOM 1463 C CA . ALA A 1 203 ? 6.746 28.761 18.923 1.00 19.02 201 ALA A CA 1
ATOM 1464 C C . ALA A 1 203 ? 7.050 27.266 18.830 1.00 18.10 201 ALA A C 1
ATOM 1465 O O . ALA A 1 203 ? 6.554 26.603 17.908 1.00 18.19 201 ALA A O 1
ATOM 1467 N N . PRO A 1 204 ? 7.833 26.718 19.777 1.00 17.50 202 PRO A N 1
ATOM 1468 C CA . PRO A 1 204 ? 8.067 25.272 19.803 1.00 16.71 202 PRO A CA 1
ATOM 1469 C C . PRO A 1 204 ? 6.791 24.420 19.664 1.00 16.51 202 PRO A C 1
ATOM 1470 O O . PRO A 1 204 ? 6.801 23.435 18.897 1.00 15.69 202 PRO A O 1
ATOM 1474 N N . ALA A 1 205 ? 5.716 24.809 20.353 1.00 16.60 203 ALA A N 1
ATOM 1475 C CA . ALA A 1 205 ? 4.490 24.041 20.288 1.00 15.98 203 ALA A CA 1
ATOM 1476 C C . ALA A 1 205 ? 3.988 23.959 18.842 1.00 16.35 203 ALA A C 1
ATOM 1477 O O . ALA A 1 205 ? 3.526 22.902 18.370 1.00 15.33 203 ALA A O 1
ATOM 1479 N N . GLY A 1 206 ? 4.094 25.080 18.127 1.00 15.55 204 GLY A N 1
ATOM 1480 C CA . GLY A 1 206 ? 3.576 25.155 16.755 1.00 15.60 204 GLY A CA 1
ATOM 1481 C C . GLY A 1 206 ? 4.492 24.428 15.785 1.00 14.74 204 GLY A C 1
ATOM 1482 O O . GLY A 1 206 ? 4.049 23.802 14.825 1.00 14.82 204 GLY A O 1
ATOM 1483 N N . ILE A 1 207 ? 5.797 24.489 16.059 1.00 15.35 205 ILE A N 1
ATOM 1484 C CA . ILE A 1 207 ? 6.762 23.843 15.162 1.00 16.00 205 ILE A CA 1
ATOM 1485 C C . ILE A 1 207 ? 6.553 22.328 15.283 1.00 16.05 205 ILE A C 1
ATOM 1486 O O . ILE A 1 207 ? 6.510 21.616 14.278 1.00 16.01 205 ILE A O 1
ATOM 1491 N N . ALA A 1 208 ? 6.409 21.831 16.514 1.00 15.67 206 ALA A N 1
ATOM 1492 C CA . ALA A 1 208 ? 6.163 20.406 16.728 1.00 15.45 206 ALA A CA 1
ATOM 1493 C C . ALA A 1 208 ? 4.860 19.994 16.068 1.00 15.35 206 ALA A C 1
ATOM 1494 O O . ALA A 1 208 ? 4.785 18.944 15.416 1.00 16.31 206 ALA A O 1
ATOM 1496 N N . ALA A 1 209 ? 3.823 20.806 16.222 1.00 14.77 207 ALA A N 1
ATOM 1497 C CA . ALA A 1 209 ? 2.543 20.466 15.610 1.00 14.81 207 ALA A CA 1
ATOM 1498 C C . ALA A 1 209 ? 2.645 20.399 14.096 1.00 14.85 207 ALA A C 1
ATOM 1499 O O . ALA A 1 209 ? 2.144 19.460 13.477 1.00 14.98 207 ALA A O 1
ATOM 1501 N N . GLY A 1 210 ? 3.291 21.404 13.511 1.00 14.73 208 GLY A N 1
ATOM 1502 C CA . GLY A 1 210 ? 3.504 21.463 12.067 1.00 15.05 208 GLY A CA 1
ATOM 1503 C C . GLY A 1 210 ? 4.294 20.283 11.551 1.00 15.90 208 GLY A C 1
ATOM 1504 O O . GLY A 1 210 ? 3.932 19.698 10.504 1.00 16.22 208 GLY A O 1
ATOM 1505 N N . LYS A 1 211 ? 5.373 19.930 12.254 1.00 15.47 209 LYS A N 1
ATOM 1506 C CA . LYS A 1 211 ? 6.192 18.778 11.826 1.00 15.96 209 LYS A CA 1
ATOM 1507 C C . LYS A 1 211 ? 5.416 17.476 11.876 1.00 15.72 209 LYS A C 1
ATOM 1508 O O . LYS A 1 211 ? 5.509 16.635 10.947 1.00 16.24 209 LYS A O 1
ATOM 1514 N N . ALA A 1 212 ? 4.633 17.324 12.946 1.00 15.28 210 ALA A N 1
ATOM 1515 C CA . ALA A 1 212 ? 3.803 16.127 13.122 1.00 15.80 210 ALA A CA 1
ATOM 1516 C C . ALA A 1 212 ? 2.663 16.044 12.119 1.00 15.54 210 ALA A C 1
ATOM 1517 O O . ALA A 1 212 ? 2.166 14.951 11.859 1.00 17.17 210 ALA A O 1
ATOM 1519 N N . ALA A 1 213 ? 2.293 17.182 11.540 1.00 14.50 211 ALA A N 1
ATOM 1520 C CA . ALA A 1 213 ? 1.368 17.215 10.405 1.00 15.83 211 ALA A CA 1
ATOM 1521 C C . ALA A 1 213 ? 2.055 17.080 9.041 1.00 15.94 211 ALA A C 1
ATOM 1522 O O . ALA A 1 213 ? 1.423 17.364 8.045 1.00 16.73 211 ALA A O 1
ATOM 1524 N N . GLY A 1 214 ? 3.332 16.677 9.023 1.00 15.22 212 GLY A N 1
ATOM 1525 C CA . GLY A 1 214 ? 4.051 16.404 7.770 1.00 16.56 212 GLY A CA 1
ATOM 1526 C C . GLY A 1 214 ? 4.393 17.646 6.961 1.00 17.11 212 GLY A C 1
ATOM 1527 O O . GLY A 1 214 ? 4.587 17.556 5.737 1.00 16.95 212 GLY A O 1
ATOM 1528 N N . CYS A 1 215 ? 4.493 18.798 7.621 1.00 16.73 213 CYS A N 1
ATOM 1529 C CA . CYS A 1 215 ? 4.721 20.082 6.922 1.00 16.31 213 CYS A CA 1
ATOM 1530 C C . CYS A 1 215 ? 6.194 20.439 6.976 1.00 16.08 213 CYS A C 1
ATOM 1531 O O . CYS A 1 215 ? 6.928 19.958 7.834 1.00 16.69 213 CYS A O 1
ATOM 1534 N N . LYS A 1 216 ? 6.608 21.250 6.008 1.00 16.43 214 LYS A N 1
ATOM 1535 C CA . LYS A 1 216 ? 7.904 21.926 6.042 1.00 16.33 214 LYS A CA 1
ATOM 1536 C C . LYS A 1 216 ? 7.711 23.179 6.902 1.00 16.94 214 LYS A C 1
ATOM 1537 O O . LYS A 1 216 ? 6.692 23.847 6.808 1.00 16.57 214 LYS A O 1
ATOM 1543 N N . ILE A 1 217 ? 8.692 23.518 7.728 1.00 15.54 215 ILE A N 1
ATOM 1544 C CA . ILE A 1 217 ? 8.511 24.572 8.713 1.00 17.28 215 ILE A CA 1
ATOM 1545 C C . ILE A 1 217 ? 9.407 25.789 8.515 1.00 16.26 215 ILE A C 1
ATOM 1546 O O . ILE A 1 217 ? 10.641 25.658 8.479 1.00 17.47 215 ILE A O 1
ATOM 1551 N N . VAL A 1 218 ? 8.776 26.959 8.464 1.00 15.23 216 VAL A N 1
ATOM 1552 C CA . VAL A 1 218 ? 9.483 28.245 8.450 1.00 15.73 216 VAL A CA 1
ATOM 1553 C C . VAL A 1 218 ? 9.364 28.816 9.856 1.00 15.28 216 VAL A C 1
ATOM 1554 O O . VAL A 1 218 ? 8.243 29.164 10.344 1.00 16.29 216 VAL A O 1
ATOM 1558 N N . GLY A 1 219 ? 10.489 28.858 10.559 1.00 15.25 217 GLY A N 1
ATOM 1559 C CA . GLY A 1 219 ? 10.553 29.442 11.918 1.00 15.59 217 GLY A CA 1
ATOM 1560 C C . GLY A 1 219 ? 10.743 30.948 11.781 1.00 17.05 217 GLY A C 1
ATOM 1561 O O . GLY A 1 219 ? 11.593 31.400 10.977 1.00 18.32 217 GLY A O 1
ATOM 1562 N N . ILE A 1 220 ? 9.948 31.721 12.532 1.00 17.36 218 ILE A N 1
ATOM 1563 C CA . ILE A 1 220 ? 10.067 33.179 12.558 1.00 17.21 218 ILE A CA 1
ATOM 1564 C C . ILE A 1 220 ? 10.732 33.570 13.892 1.00 16.80 218 ILE A C 1
ATOM 1565 O O . ILE A 1 220 ? 10.198 33.260 14.974 1.00 16.08 218 ILE A O 1
ATOM 1570 N N . ALA A 1 221 ? 11.872 34.250 13.819 1.00 16.09 219 ALA A N 1
ATOM 1571 C CA . ALA A 1 221 ? 12.689 34.550 15.010 1.00 14.83 219 ALA A CA 1
ATOM 1572 C C . ALA A 1 221 ? 12.211 35.828 15.709 1.00 14.93 219 ALA A C 1
ATOM 1573 O O . ALA A 1 221 ? 12.981 36.790 15.932 1.00 16.21 219 ALA A O 1
ATOM 1575 N N . THR A 1 222 ? 10.947 35.800 16.101 1.00 15.46 220 THR A N 1
ATOM 1576 C CA . THR A 1 222 ? 10.353 36.903 16.858 1.00 16.01 220 THR A CA 1
ATOM 1577 C C . THR A 1 222 ? 10.392 36.591 18.356 1.00 16.25 220 THR A C 1
ATOM 1578 O O . THR A 1 222 ? 11.168 37.181 19.128 1.00 17.23 220 THR A O 1
ATOM 1582 N N . THR A 1 223 ? 9.521 35.670 18.770 1.00 16.85 221 THR A N 1
ATOM 1583 C CA . THR A 1 223 ? 9.408 35.290 20.177 1.00 16.92 221 THR A CA 1
ATOM 1584 C C . THR A 1 223 ? 10.720 34.742 20.714 1.00 17.62 221 THR A C 1
ATOM 1585 O O . THR A 1 223 ? 11.120 35.035 21.840 1.00 18.63 221 THR A O 1
ATOM 1589 N N . PHE A 1 224 ? 11.362 33.930 19.886 1.00 17.18 222 PHE A N 1
ATOM 1590 C CA . PHE A 1 224 ? 12.650 33.344 20.229 1.00 16.58 222 PHE A CA 1
ATOM 1591 C C . PHE A 1 224 ? 13.676 33.771 19.217 1.00 16.85 222 PHE A C 1
ATOM 1592 O O . PHE A 1 224 ? 13.337 34.222 18.108 1.00 18.00 222 PHE A O 1
ATOM 1600 N N . ASP A 1 225 ? 14.943 33.659 19.614 1.00 17.14 223 ASP A N 1
ATOM 1601 C CA . ASP A 1 225 ? 16.012 34.038 18.711 1.00 17.85 223 ASP A CA 1
ATOM 1602 C C . ASP A 1 225 ? 16.549 32.848 17.886 1.00 17.34 223 ASP A C 1
ATOM 1603 O O . ASP A 1 225 ? 16.121 31.687 18.064 1.00 15.42 223 ASP A O 1
ATOM 1608 N N . LEU A 1 226 ? 17.461 33.160 16.967 1.00 17.22 224 LEU A N 1
ATOM 1609 C CA . LEU A 1 226 ? 18.056 32.177 16.067 1.00 17.68 224 LEU A CA 1
ATOM 1610 C C . LEU A 1 226 ? 18.731 31.044 16.830 1.00 17.98 224 LEU A C 1
ATOM 1611 O O . LEU A 1 226 ? 18.531 29.868 16.516 1.00 18.34 224 LEU A O 1
ATOM 1616 N N . ASP A 1 227 ? 19.521 31.402 17.850 1.00 16.71 225 ASP A N 1
ATOM 1617 C CA . ASP A 1 227 ? 20.242 30.410 18.640 1.00 17.86 225 ASP A CA 1
ATOM 1618 C C . ASP A 1 227 ? 19.275 29.386 19.222 1.00 17.33 225 ASP A C 1
ATOM 1619 O O . ASP A 1 227 ? 19.572 28.203 19.216 1.00 18.06 225 ASP A O 1
ATOM 1624 N N . PHE A 1 228 ? 18.102 29.843 19.684 1.00 17.36 226 PHE A N 1
ATOM 1625 C CA . PHE A 1 228 ? 17.109 28.947 20.271 1.00 17.00 226 PHE A CA 1
ATOM 1626 C C . PHE A 1 228 ? 16.453 28.066 19.177 1.00 17.34 226 PHE A C 1
ATOM 1627 O O . PHE A 1 228 ? 16.354 26.844 19.311 1.00 17.28 226 PHE A O 1
ATOM 1635 N N . LEU A 1 229 ? 16.054 28.702 18.077 1.00 16.65 227 LEU A N 1
ATOM 1636 C CA . LEU A 1 229 ? 15.287 28.017 17.031 1.00 17.27 227 LEU A CA 1
ATOM 1637 C C . LEU A 1 229 ? 16.148 27.028 16.240 1.00 18.55 227 LEU A C 1
ATOM 1638 O O . LEU A 1 229 ? 15.626 26.077 15.673 1.00 18.41 227 LEU A O 1
ATOM 1643 N N . LYS A 1 230 ? 17.459 27.239 16.250 1.00 18.44 228 LYS A N 1
ATOM 1644 C CA . LYS A 1 230 ? 18.367 26.284 15.601 1.00 19.79 228 LYS A CA 1
ATOM 1645 C C . LYS A 1 230 ? 18.306 24.924 16.299 1.00 20.83 228 LYS A C 1
ATOM 1646 O O . LYS A 1 230 ? 18.796 23.929 15.747 1.00 22.38 228 LYS A O 1
ATOM 1652 N N . GLU A 1 231 ? 17.787 24.887 17.527 1.00 19.68 229 GLU A N 1
ATOM 1653 C CA . GLU A 1 231 ? 17.653 23.613 18.246 1.00 21.33 229 GLU A CA 1
ATOM 1654 C C . GLU A 1 231 ? 16.290 22.950 18.058 1.00 21.59 229 GLU A C 1
ATOM 1655 O O . GLU A 1 231 ? 15.977 21.920 18.680 1.00 22.35 229 GLU A O 1
ATOM 1661 N N . LYS A 1 232 ? 15.468 23.551 17.209 1.00 19.36 230 LYS A N 1
ATOM 1662 C CA . LYS A 1 232 ? 14.064 23.100 17.030 1.00 19.44 230 LYS A CA 1
ATOM 1663 C C . LYS A 1 232 ? 13.868 22.569 15.616 1.00 19.72 230 LYS A C 1
ATOM 1664 O O . LYS A 1 232 ? 14.776 22.682 14.771 1.00 20.30 230 LYS A O 1
ATOM 1670 N N . GLY A 1 233 ? 12.691 21.997 15.335 1.00 19.44 231 GLY A N 1
ATOM 1671 C CA . GLY A 1 233 ? 12.522 21.304 14.072 1.00 20.29 231 GLY A CA 1
ATOM 1672 C C . GLY A 1 233 ? 12.200 22.161 12.872 1.00 21.05 231 GLY A C 1
ATOM 1673 O O . GLY A 1 233 ? 11.742 21.654 11.851 1.00 22.24 231 GLY A O 1
ATOM 1674 N N . CYS A 1 234 ? 12.443 23.462 12.949 1.00 21.78 232 CYS A N 1
ATOM 1675 C CA . CYS A 1 234 ? 12.153 24.291 11.773 1.00 21.70 232 CYS A CA 1
ATOM 1676 C C . CYS A 1 234 ? 13.172 23.979 10.653 1.00 20.08 232 CYS A C 1
ATOM 1677 O O . CYS A 1 234 ? 14.322 23.629 10.934 1.00 21.44 232 CYS A O 1
ATOM 1680 N N . ASP A 1 235 ? 12.750 24.122 9.399 1.00 18.21 233 ASP A N 1
ATOM 1681 C CA . ASP A 1 235 ? 13.603 23.799 8.255 1.00 17.84 233 ASP A CA 1
ATOM 1682 C C . ASP A 1 235 ? 14.339 25.028 7.733 1.00 17.66 233 ASP A C 1
ATOM 1683 O O . ASP A 1 235 ? 15.381 24.933 7.105 1.00 17.62 233 ASP A O 1
ATOM 1688 N N . ILE A 1 236 ? 13.772 26.193 8.007 1.00 16.39 234 ILE A N 1
ATOM 1689 C CA . ILE A 1 236 ? 14.402 27.464 7.597 1.00 16.71 234 ILE A CA 1
ATOM 1690 C C . ILE A 1 236 ? 13.964 28.461 8.655 1.00 17.32 234 ILE A C 1
ATOM 1691 O O . ILE A 1 236 ? 12.874 28.336 9.158 1.00 16.34 234 ILE A O 1
ATOM 1696 N N . ILE A 1 237 ? 14.852 29.382 9.023 1.00 16.88 235 ILE A N 1
ATOM 1697 C CA . ILE A 1 237 ? 14.579 30.394 10.040 1.00 16.72 235 ILE A CA 1
ATOM 1698 C C . ILE A 1 237 ? 14.775 31.764 9.416 1.00 16.77 235 ILE A C 1
ATOM 1699 O O . ILE A 1 237 ? 15.812 32.021 8.787 1.00 16.42 235 ILE A O 1
ATOM 1704 N N . VAL A 1 238 ? 13.760 32.612 9.576 1.00 16.10 236 VAL A N 1
ATOM 1705 C CA . VAL A 1 238 ? 13.826 33.995 9.081 1.00 16.65 236 VAL A CA 1
ATOM 1706 C C . VAL A 1 238 ? 13.631 34.973 10.211 1.00 17.47 236 VAL A C 1
ATOM 1707 O O . VAL A 1 238 ? 12.995 34.668 11.220 1.00 17.66 236 VAL A O 1
ATOM 1711 N N . LYS A 1 239 ? 14.180 36.170 10.038 1.00 18.14 237 LYS A N 1
ATOM 1712 C CA A LYS A 1 239 ? 13.986 37.245 11.013 0.50 18.66 237 LYS A CA 1
ATOM 1713 C CA B LYS A 1 239 ? 13.991 37.250 11.011 0.50 18.61 237 LYS A CA 1
ATOM 1714 C C . LYS A 1 239 ? 12.527 37.699 11.071 1.00 18.79 237 LYS A C 1
ATOM 1715 O O . LYS A 1 239 ? 11.986 37.934 12.163 1.00 19.75 237 LYS A O 1
ATOM 1726 N N . ASN A 1 240 ? 11.900 37.818 9.889 1.00 18.16 238 ASN A N 1
ATOM 1727 C CA . ASN A 1 240 ? 10.524 38.276 9.747 1.00 17.61 238 ASN A CA 1
ATOM 1728 C C . ASN A 1 240 ? 10.105 38.046 8.288 1.00 17.31 238 ASN A C 1
ATOM 1729 O O . ASN A 1 240 ? 10.845 37.456 7.507 1.00 17.50 238 ASN A O 1
ATOM 1734 N N . HIS A 1 241 ? 8.938 38.533 7.915 1.00 15.96 239 HIS A N 1
ATOM 1735 C CA . HIS A 1 241 ? 8.432 38.248 6.585 1.00 17.38 239 HIS A CA 1
ATOM 1736 C C . HIS A 1 241 ? 8.939 39.142 5.475 1.00 16.92 239 HIS A C 1
ATOM 1737 O O . HIS A 1 241 ? 8.561 38.936 4.328 1.00 17.67 239 HIS A O 1
ATOM 1744 N N . GLU A 1 242 ? 9.777 40.126 5.797 1.00 19.21 240 GLU A N 1
ATOM 1745 C CA . GLU A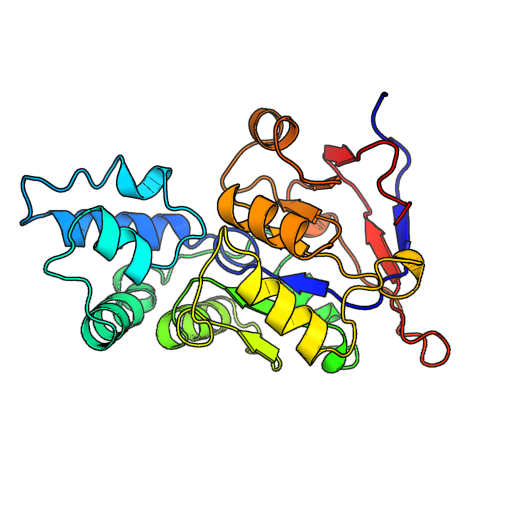 1 242 ? 10.393 40.917 4.740 1.00 21.11 240 GLU A CA 1
ATOM 1746 C C . GLU A 1 242 ? 11.361 40.026 3.949 1.00 20.90 240 GLU A C 1
ATOM 1747 O O . GLU A 1 242 ? 11.805 40.381 2.879 1.00 23.16 240 GLU A O 1
ATOM 1753 N N . SER A 1 243 ? 11.657 38.853 4.491 1.00 21.77 241 SER A N 1
ATOM 1754 C CA . SER A 1 243 ? 12.476 37.843 3.815 1.00 22.22 241 SER A CA 1
ATOM 1755 C C . SER A 1 243 ? 11.704 37.018 2.783 1.00 21.58 241 SER A C 1
ATOM 1756 O O . SER A 1 243 ? 12.327 36.246 2.053 1.00 22.01 241 SER A O 1
ATOM 1759 N N . ILE A 1 244 ? 10.375 37.197 2.700 1.00 20.25 242 ILE A N 1
ATOM 1760 C CA . ILE A 1 244 ? 9.514 36.213 2.045 1.00 20.20 242 ILE A CA 1
ATOM 1761 C C . ILE A 1 244 ? 8.590 36.852 1.019 1.00 19.56 242 ILE A C 1
ATOM 1762 O O . ILE A 1 244 ? 7.928 37.865 1.314 1.00 19.83 242 ILE A O 1
ATOM 1767 N N . ARG A 1 245 ? 8.543 36.263 -0.183 1.00 19.83 243 ARG A N 1
ATOM 1768 C CA . ARG A 1 245 ? 7.592 36.683 -1.211 1.00 20.91 243 ARG A CA 1
ATOM 1769 C C . ARG A 1 245 ? 6.866 35.473 -1.798 1.00 21.79 243 ARG A C 1
ATOM 1770 O O . ARG A 1 245 ? 7.305 34.327 -1.674 1.00 21.14 243 ARG A O 1
ATOM 1778 N N . VAL A 1 246 ? 5.727 35.715 -2.427 1.00 23.72 244 VAL A N 1
ATOM 1779 C CA A VAL A 1 246 ? 5.067 34.666 -3.182 0.50 25.04 244 VAL A CA 1
ATOM 1780 C CA B VAL A 1 246 ? 5.067 34.662 -3.195 0.50 25.07 244 VAL A CA 1
ATOM 17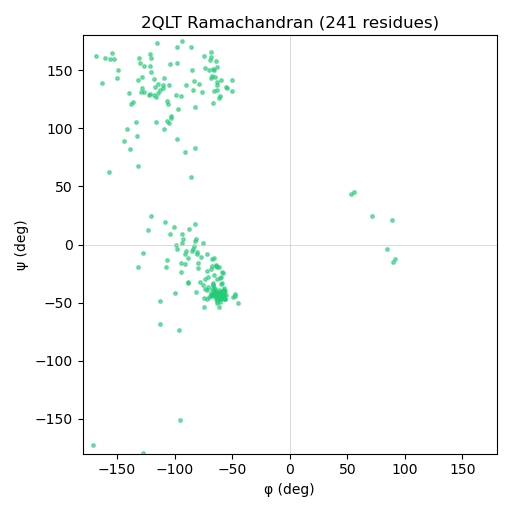81 C C . VAL A 1 246 ? 5.006 35.042 -4.663 1.00 26.25 244 VAL A C 1
ATOM 1782 O O . VAL A 1 246 ? 4.879 36.228 -4.996 1.00 27.16 244 VAL A O 1
ATOM 1789 N N . GLY A 1 247 ? 5.129 34.032 -5.524 1.00 26.69 245 GLY A N 1
ATOM 1790 C CA . GLY A 1 247 ? 5.033 34.184 -6.989 1.00 28.87 245 GLY A CA 1
ATOM 1791 C C . GLY A 1 247 ? 3.636 33.881 -7.496 1.00 29.71 245 GLY A C 1
ATOM 1792 O O . GLY A 1 247 ? 2.645 34.102 -6.774 1.00 30.63 245 GLY A O 1
ATOM 1793 N N . GLU A 1 248 ? 3.567 33.408 -8.749 1.00 31.47 246 GLU A N 1
ATOM 1794 C CA . GLU A 1 248 ? 2.322 33.193 -9.481 1.00 32.46 246 GLU A CA 1
ATOM 1795 C C . GLU A 1 248 ? 1.750 31.793 -9.295 1.00 31.27 246 GLU A C 1
ATOM 1796 O O . GLU A 1 248 ? 2.477 30.803 -9.388 1.00 32.59 246 GLU A O 1
ATOM 1802 N N . TYR A 1 249 ? 0.441 31.723 -9.105 1.00 29.43 247 TYR A N 1
ATOM 1803 C CA . TYR A 1 249 ? -0.275 30.464 -9.071 1.00 27.44 247 TYR A CA 1
ATOM 1804 C C . TYR A 1 249 ? -0.177 29.765 -10.426 1.00 26.98 247 TYR A C 1
ATOM 1805 O O . TYR A 1 249 ? -0.282 30.405 -11.485 1.00 27.14 247 TYR A O 1
ATOM 1814 N N . ASN A 1 250 ? 0.049 28.458 -10.381 1.00 25.23 248 ASN A N 1
ATOM 1815 C CA . ASN A 1 250 ? 0.090 27.626 -11.575 1.00 25.18 248 ASN A CA 1
ATOM 1816 C C . ASN A 1 250 ? -1.052 26.619 -11.495 1.00 24.38 248 ASN A C 1
ATOM 1817 O O . ASN A 1 250 ? -1.011 25.662 -10.717 1.00 23.10 248 ASN A O 1
ATOM 1822 N N . ALA A 1 251 ? -2.093 26.870 -12.287 1.00 23.83 249 ALA A N 1
ATOM 1823 C CA . ALA A 1 251 ? -3.273 26.023 -12.297 1.00 24.98 249 ALA A CA 1
ATOM 1824 C C . ALA A 1 251 ? -2.966 24.561 -12.658 1.00 25.89 249 ALA A C 1
ATOM 1825 O O . ALA A 1 251 ? -3.597 23.656 -12.133 1.00 27.07 249 ALA A O 1
ATOM 1827 N N . GLU A 1 252 ? -1.980 24.334 -13.517 1.00 26.34 250 GLU A N 1
ATOM 1828 C CA . GLU A 1 252 ? -1.642 22.972 -13.963 1.00 27.69 250 GLU A CA 1
ATOM 1829 C C . GLU A 1 252 ? -1.170 22.074 -12.819 1.00 27.53 250 GLU A C 1
ATOM 1830 O O . GLU A 1 252 ? -1.672 20.947 -12.632 1.00 27.28 250 GLU A O 1
ATOM 1836 N N . THR A 1 253 ? -0.238 22.600 -12.033 1.00 26.52 251 THR A N 1
ATOM 1837 C CA . THR A 1 253 ? 0.356 21.855 -10.943 1.00 26.51 251 THR A CA 1
ATOM 1838 C C . THR A 1 253 ? -0.290 22.170 -9.606 1.00 25.47 251 THR A C 1
ATOM 1839 O O . THR A 1 253 ? 0.046 21.537 -8.604 1.00 25.65 251 THR A O 1
ATOM 1843 N N . ASP A 1 254 ? -1.230 23.121 -9.593 1.00 24.69 252 ASP A N 1
ATOM 1844 C CA . ASP A 1 254 ? -1.878 23.596 -8.367 1.00 23.55 252 ASP A CA 1
ATOM 1845 C C . ASP A 1 254 ? -0.807 24.011 -7.357 1.00 23.24 252 ASP A C 1
ATOM 1846 O O . ASP A 1 254 ? -0.906 23.676 -6.182 1.00 22.32 252 ASP A O 1
ATOM 1851 N N . GLU A 1 255 ? 0.213 24.723 -7.837 1.00 22.24 253 GLU A N 1
ATOM 1852 C CA . GLU A 1 255 ? 1.315 25.170 -6.980 1.00 22.76 253 GLU A CA 1
ATOM 1853 C C . GLU A 1 255 ? 1.455 26.692 -7.002 1.00 21.55 253 GLU A C 1
ATOM 1854 O O . GLU A 1 255 ? 0.912 27.376 -7.907 1.00 20.97 253 GLU A O 1
ATOM 1860 N N . VAL A 1 256 ? 2.193 27.194 -6.008 1.00 20.30 254 VAL A N 1
ATOM 1861 C CA A VAL A 1 256 ? 2.668 28.562 -6.044 0.50 19.79 254 VAL A CA 1
ATOM 1862 C CA B VAL A 1 256 ? 2.605 28.594 -5.870 0.50 19.79 254 VAL A CA 1
ATOM 1863 C C . VAL A 1 256 ? 4.122 28.596 -5.632 1.00 19.86 254 VAL A C 1
ATOM 1864 O O . VAL A 1 256 ? 4.617 27.745 -4.891 1.00 20.45 254 VAL A O 1
ATOM 1871 N N . GLU A 1 257 ? 4.837 29.551 -6.210 1.00 19.98 255 GLU A N 1
ATOM 1872 C CA . GLU A 1 257 ? 6.251 29.721 -5.909 1.00 20.24 255 GLU A CA 1
ATOM 1873 C C . GLU A 1 257 ? 6.438 30.528 -4.629 1.00 20.28 255 GLU A C 1
ATOM 1874 O O . GLU A 1 257 ? 5.998 31.672 -4.538 1.00 20.80 255 GLU A O 1
ATOM 1880 N N . LEU A 1 258 ? 7.061 29.910 -3.635 1.00 19.02 256 LEU A N 1
ATOM 1881 C CA . LEU A 1 258 ? 7.477 30.604 -2.430 1.00 19.49 256 LEU A CA 1
ATOM 1882 C C . LEU A 1 258 ? 8.937 31.049 -2.563 1.00 19.29 256 LEU A C 1
ATOM 1883 O O . LEU A 1 258 ? 9.778 30.226 -2.917 1.00 20.39 256 LEU A O 1
ATOM 1888 N N . ILE A 1 259 ? 9.234 32.326 -2.331 1.00 18.48 257 ILE A N 1
ATOM 1889 C CA . ILE A 1 259 ? 10.602 32.853 -2.502 1.00 19.19 257 ILE A CA 1
ATOM 1890 C C . ILE A 1 259 ? 11.133 33.379 -1.165 1.00 20.14 257 ILE A C 1
ATOM 1891 O O . ILE A 1 259 ? 10.476 34.212 -0.502 1.00 20.86 257 ILE A O 1
ATOM 1896 N N . PHE A 1 260 ? 12.329 32.911 -0.796 1.00 18.70 258 PHE A N 1
ATOM 1897 C CA . PHE A 1 260 ? 13.042 33.438 0.358 1.00 18.36 258 PHE A CA 1
ATOM 1898 C C . PHE A 1 260 ? 14.149 34.311 -0.172 1.00 17.95 258 PHE A C 1
ATOM 1899 O O . PHE A 1 260 ? 15.160 33.799 -0.679 1.00 17.50 258 PHE A O 1
ATOM 1907 N N . ASP A 1 261 ? 13.947 35.621 -0.080 1.00 17.09 259 ASP A N 1
ATOM 1908 C CA . ASP A 1 261 ? 14.958 36.580 -0.506 1.00 17.74 259 ASP A CA 1
ATOM 1909 C C . ASP A 1 261 ? 16.129 36.562 0.453 1.00 17.06 259 ASP A C 1
ATOM 1910 O O . ASP A 1 261 ? 17.257 36.869 0.058 1.00 18.91 259 ASP A O 1
ATOM 1915 N N . ASP A 1 262 ? 15.844 36.203 1.714 1.00 17.73 260 ASP A N 1
ATOM 1916 C CA . ASP A 1 262 ? 16.874 36.177 2.738 1.00 16.87 260 ASP A CA 1
ATOM 1917 C C . ASP A 1 262 ? 16.428 35.164 3.788 1.00 16.94 260 ASP A C 1
ATOM 1918 O O . ASP A 1 262 ? 15.280 34.742 3.803 1.00 16.85 260 ASP A O 1
ATOM 1923 N N . TYR A 1 263 ? 17.359 34.757 4.643 1.00 16.35 261 TYR A N 1
ATOM 1924 C CA . TYR A 1 263 ? 17.016 33.891 5.774 1.00 16.20 261 TYR A CA 1
ATOM 1925 C C . TYR A 1 263 ? 18.252 33.890 6.687 1.00 16.10 261 TYR A C 1
ATOM 1926 O O . TYR A 1 263 ? 19.390 34.230 6.278 1.00 16.70 261 TYR A O 1
ATOM 1935 N N . LEU A 1 264 ? 18.008 33.473 7.920 1.00 14.78 262 LEU A N 1
ATOM 1936 C CA . LEU A 1 264 ? 19.054 33.383 8.925 1.00 15.06 262 LEU A CA 1
ATOM 1937 C C . LEU A 1 264 ? 19.761 32.042 8.907 1.00 14.17 262 LEU A C 1
ATOM 1938 O O . LEU A 1 264 ? 20.938 31.958 9.234 1.00 15.69 262 LEU A O 1
ATOM 1943 N N . TYR A 1 265 ? 19.011 31.000 8.558 1.00 14.81 263 TYR A N 1
ATOM 1944 C CA . TYR A 1 265 ? 19.508 29.635 8.593 1.00 16.97 263 TYR A CA 1
ATOM 1945 C C . TYR A 1 265 ? 18.545 28.804 7.735 1.00 16.39 263 TYR A C 1
ATOM 1946 O O . TYR A 1 265 ? 17.331 28.978 7.803 1.00 16.55 263 TYR A O 1
ATOM 1955 N N . ALA A 1 266 ? 19.083 27.889 6.945 1.00 17.10 264 ALA A N 1
ATOM 1956 C CA . ALA A 1 266 ? 18.265 26.938 6.211 1.00 16.60 264 ALA A CA 1
ATOM 1957 C C . ALA A 1 266 ? 18.924 25.568 6.246 1.00 17.53 264 ALA A C 1
ATOM 1958 O O . ALA A 1 266 ? 20.113 25.439 5.946 1.00 17.66 264 ALA A O 1
ATOM 1960 N N . LYS A 1 267 ? 18.163 24.544 6.593 1.00 16.21 265 LYS A N 1
ATOM 1961 C CA . LYS A 1 267 ? 18.706 23.181 6.660 1.00 17.84 265 LYS A CA 1
ATOM 1962 C C . LYS A 1 267 ? 19.094 22.700 5.262 1.00 16.51 265 LYS A C 1
ATOM 1963 O O . LYS A 1 267 ? 18.484 23.092 4.255 1.00 18.23 265 LYS A O 1
ATOM 1969 N N . ASP A 1 268 ? 20.086 21.817 5.211 1.00 17.38 266 ASP A N 1
ATOM 1970 C CA . ASP A 1 268 ? 20.661 21.356 3.932 1.00 18.75 266 ASP A CA 1
ATOM 1971 C C . ASP A 1 268 ? 19.635 20.676 3.039 1.00 19.32 266 ASP A C 1
ATOM 1972 O O . ASP A 1 268 ? 19.797 20.703 1.797 1.00 20.83 266 ASP A O 1
ATOM 1977 N N . ASP A 1 269 ? 18.615 20.075 3.663 1.00 20.11 267 ASP A N 1
ATOM 1978 C CA . ASP A 1 269 ? 17.543 19.391 2.937 1.00 20.71 267 ASP A CA 1
ATOM 1979 C C . ASP A 1 269 ? 16.249 20.201 2.806 1.00 22.04 267 ASP A C 1
ATOM 1980 O O . ASP A 1 269 ? 15.217 19.626 2.445 1.00 21.32 267 ASP A O 1
ATOM 1985 N N . LEU A 1 270 ? 16.302 21.512 3.059 1.00 21.29 268 LEU A N 1
ATOM 1986 C CA . LEU A 1 270 ? 15.086 22.366 2.988 1.00 21.74 268 LEU A CA 1
ATOM 1987 C C . LEU A 1 270 ? 14.270 22.133 1.720 1.00 22.07 268 LEU A C 1
ATOM 1988 O O . LEU A 1 270 ? 13.051 22.091 1.771 1.00 22.57 268 LEU A O 1
ATOM 1993 N N . LEU A 1 271 ? 14.939 2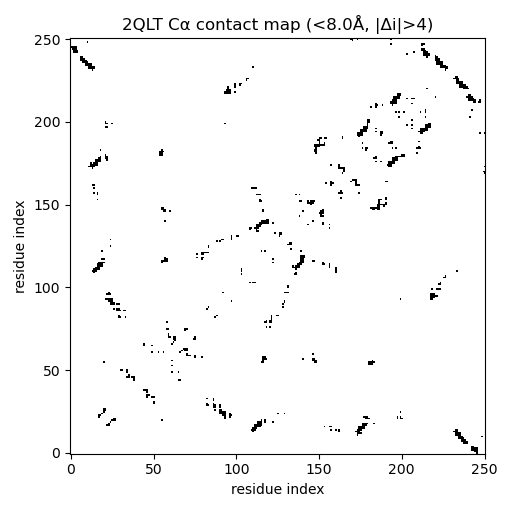2.037 0.576 1.00 22.53 269 LEU A N 1
ATOM 1994 C CA . LEU A 1 271 ? 14.230 22.006 -0.716 1.00 23.51 269 LEU A CA 1
ATOM 1995 C C . LEU A 1 271 ? 13.686 20.629 -1.098 1.00 24.03 269 LEU A C 1
ATOM 1996 O O . LEU A 1 271 ? 13.125 20.476 -2.192 1.00 25.06 269 LEU A O 1
ATOM 2001 N N . LYS A 1 272 ? 13.851 19.645 -0.211 1.00 23.96 270 LYS A N 1
ATOM 2002 C CA . LYS A 1 272 ? 13.421 18.278 -0.464 1.00 25.63 270 LYS A CA 1
ATOM 2003 C C . LYS A 1 272 ? 12.218 17.941 0.410 1.00 24.71 270 LYS A C 1
ATOM 2004 O O . LYS A 1 272 ? 12.122 18.371 1.556 1.00 25.27 270 LYS A O 1
ATOM 2010 N N . TRP A 1 273 ? 11.291 17.165 -0.128 1.00 24.39 271 TRP A N 1
ATOM 2011 C CA . TRP A 1 273 ? 10.102 16.835 0.652 1.00 22.78 271 TRP A CA 1
ATOM 2012 C C . TRP A 1 273 ? 10.148 15.424 1.252 1.00 23.78 271 TRP A C 1
ATOM 2013 O O . TRP A 1 273 ? 9.639 15.209 2.378 1.00 23.37 271 TRP A O 1
#

GO terms:
  GO:0000121 sn-glycerol 1-phosphatase activity (F, IDA)
  GO:0005737 cytoplasm (C, IDA)
  GO:0006970 response to osmotic stress (P, TAS)
  GO:0005634 nucleus (C, HDA)
  GO:0005737 cytoplasm (C, HDA)
  GO:0006114 glycerol biosynthetic process (P, IMP)
  GO:0043136 sn-glycerol 3-phosphatase activity (F, EXP)

InterPro domains:
  IPR006439 HAD hydrolase, subfamily IA [TIGR01509] (101-197)
  IPR023198 Phosphoglycolate phosphatase-like, domain 2 [G3DSA:1.10.150.240] (27-88)
  IPR023214 HAD superfamily [G3DSA:3.40.50.1000] (13-221)
  IPR036412 HAD-like superfamily [SSF56784] (12-220)
  IPR051806 HAD-like Sugar Phosphate Phosphatase [PTHR43481] (6-238)

Organism: Saccharomyces cerevisiae (strain ATCC 204508 / S288c) (NCBI:txid559292)

Radius of gyration: 17.63 Å; Cα contacts (8 Å, |Δi|>4): 540; chains: 1; bounding box: 44×41×59 Å

Sequence (251 aa):
AMPLTTKPLSLKINAALFDVDGTIIISQPAIAAFWRDFGKDKPYFDAEEHVIHISHGWRTYDAIAKFAPDFADEEYVNKLEGEIPEKYGEEHHSIEVPGAVKLCNALNNALPKEKWAVATSGTRDMAKKWFDILKIKRPEYFITANDVKQGKPHPEPYLKGRNGLGFPINEQDPSKSKVVVVFEDAPAGIAAGKAAGCKIVGIATTFDLDFLKEKGCDIIVKKNHESIRVVGEYNAETDEVVELIFDDYLYAKDDLLKW

Nearest PDB structures (foldseek):
  2qlt-assembly1_A  TM=1.004E+00  e=4.053E-58  Saccharomyces cerevisiae
  3s6j-assembly3_C  TM=8.280E-01  e=1.713E-12  Pseudomonas syringae pv. tomato
  7ocp-assembly1_B  TM=7.305E-01  e=3.028E-11  Acinetobacter baumannii ATCC 19606 = CIP 70.34 = JCM 6841
  7ocr-assembly1_B  TM=7.377E-01  e=1.809E-10  Acinetobacter baumannii ATCC 19606 = CIP 70.34 = JCM 6841
  2hdo-assembly1_A  TM=7.524E-01  e=2.035E-08  Lactiplantibacillus plantarum

Foldseek 3Di:
DAFDDDPKDKAKALAEEEEFDQAFWVCLQLVLVLLCVVCVPPPQADSVVLSLPQVQAAPLVSCCPRPVVQNDVVSSLVSLLCRCVPGNLPIGTQPQNQVALVQCVVAPLLRYEYQGSRAPSNRVVRCVSHVHDDRPHYHYNVNFPDGFVAQGSVQVSQVSSPAQADPVARVLRAYEYEDADLRPLNNQVNSVYAYEHAPRSHHPVVCVVGPHQFYAPHNVQWDWADQDPVSSIIMIIGRDGDGGHPCSRPD

CATH classification: 3.40.50.1000 (+1 more: 1.10.150.240)

B-factor: mean 20.82, std 5.89, range [12.19, 54.28]

Secondary structure (DSSP, 8-state):
-PPP--SSEEEEESEEEE--BTTTEE-HHHHHHHHHHHHTT-TT--HHHHHHH-TT--HHHHHHHH-GGG--HHHHHHHHHTHHHHH-TT-EEPTTHHHHHHHHHTS-GGGEEEE-SS-HHHHHHHHHHHT-PPPSSEE-GGG-SS-TTSSHHHHHHHHHTT----SS-GGGS-EEEEESSHHHHHHHHHTT-EEEEESSSS-HHHHTTSS-SEEESSGGGEEE---BTTTTBEEEEES--SEE-TTTT--